Protein AF-A0A2W4TD42-F1 (afdb_monomer)

Foldseek 3Di:
DDDAKAKFWWKKKFQKWWFWPPPDTDG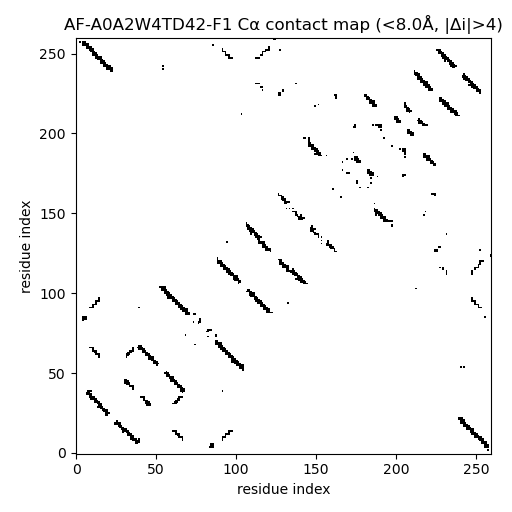RDGQAMFIAGRQWAKTKGKDAWDDPPPFKIWHIKMKMKGKDWPDPVQVVCVVVVNHGNLVTKMKIKIWMKTAWIAGRNNQWTWGIFIWIKMWMDDNAPAAIFMAIDPPGDTHQTDGNRWTKDWAFQRVVRHGGDAPVRCLVVCPPALAWDDDPFKIKGFRTRDIDTPDDDDPAWDDRRQWIQHPQFGIKGAWIWIDGRHKIWTFGMWTQGDPPTRITMTGTIIMGGMAMPPHD

Radius of gyration: 19.92 Å; Cα contacts (8 Å, |Δi|>4): 715; chains: 1; bounding box: 47×37×60 Å

pLDDT: mean 93.8, std 6.81, range [50.91, 98.81]

Sequence (260 aa):
MKSERRFLFHGHACAYSGRLYRPEDLIIASPASAALSVAGGLSEARARRQRFTPYLSVGPARASAQGRFDDRRKAVAMTHGKLAEDDLTSTTACEVEIEDIALDDKRFRVESLRGGLTARSPLKGNEPPIHLVRGTAISGVSIDGHTLVVKIDTKRFSKPASFAALARDLRKSAVFEAHDTILYTSIVSSLEWSGKPHPTAKITGHELYVPEFGRVYFGELFIERSAWRLTLMRAHLGSPIGLRVGFGDVGTNGAWYPPT

Mean predicted aligned error: 4.11 Å

Structure (mmCIF, N/CA/C/O backbone):
data_AF-A0A2W4TD42-F1
#
_entry.id   AF-A0A2W4TD42-F1
#
loop_
_atom_site.group_PDB
_atom_site.id
_atom_site.type_symbol
_atom_site.label_atom_id
_atom_site.label_alt_id
_atom_site.label_comp_id
_atom_site.label_asym_id
_atom_site.label_entity_id
_atom_site.label_seq_id
_atom_site.pdbx_PDB_ins_code
_atom_site.Cartn_x
_atom_site.Cartn_y
_atom_site.Cartn_z
_atom_site.occupancy
_atom_site.B_iso_or_equiv
_atom_site.auth_seq_id
_atom_site.auth_comp_id
_atom_site.auth_asym_id
_atom_site.auth_atom_id
_atom_site.pdbx_PDB_model_num
ATOM 1 N N . MET A 1 1 ? 29.678 -16.898 -23.748 1.00 50.91 1 MET A N 1
ATOM 2 C CA . MET A 1 1 ? 28.724 -16.056 -24.503 1.00 50.91 1 MET A CA 1
ATOM 3 C C . MET A 1 1 ? 28.189 -14.999 -23.546 1.00 50.91 1 MET A C 1
ATOM 5 O O . MET A 1 1 ? 27.736 -15.375 -22.473 1.00 50.91 1 MET A O 1
ATOM 9 N N . LYS A 1 2 ? 28.341 -13.702 -23.843 1.00 65.31 2 LYS A N 1
ATOM 10 C CA . LYS A 1 2 ? 27.852 -12.623 -22.967 1.00 65.31 2 LYS A CA 1
ATOM 11 C C . LYS A 1 2 ? 26.352 -12.456 -23.231 1.00 65.31 2 LYS A C 1
ATOM 13 O O . LYS A 1 2 ? 25.980 -12.312 -24.388 1.00 65.31 2 LYS A O 1
ATOM 18 N N . SER A 1 3 ? 25.511 -12.544 -22.198 1.00 71.50 3 SER A N 1
ATOM 19 C CA . SER A 1 3 ? 24.069 -12.292 -22.344 1.00 71.50 3 SER A CA 1
ATOM 20 C C . SER A 1 3 ? 23.850 -10.862 -22.826 1.00 71.50 3 SER A C 1
ATOM 22 O O . SER A 1 3 ? 24.471 -9.940 -22.289 1.00 71.50 3 SER A O 1
ATOM 24 N N . GLU A 1 4 ? 22.954 -10.678 -23.793 1.00 83.50 4 GLU A N 1
ATOM 25 C CA . GLU A 1 4 ? 22.436 -9.352 -24.126 1.00 83.50 4 GLU A CA 1
ATOM 26 C C . GLU A 1 4 ? 21.709 -8.767 -22.915 1.00 83.50 4 GLU A C 1
ATOM 28 O O . GLU A 1 4 ? 21.137 -9.500 -22.095 1.00 83.50 4 GLU A O 1
ATOM 33 N N . ARG A 1 5 ? 21.811 -7.444 -22.762 1.00 87.19 5 ARG A N 1
ATOM 34 C CA . ARG A 1 5 ? 21.243 -6.746 -21.617 1.00 87.19 5 ARG A CA 1
ATOM 35 C C . ARG A 1 5 ? 19.745 -6.568 -21.822 1.00 87.19 5 ARG A C 1
ATOM 37 O O . ARG A 1 5 ? 19.335 -6.037 -22.844 1.00 87.19 5 ARG A O 1
ATOM 44 N N . ARG A 1 6 ? 18.951 -6.977 -20.835 1.00 89.88 6 ARG A N 1
ATOM 45 C CA . ARG A 1 6 ? 17.482 -6.929 -20.870 1.00 89.88 6 ARG A CA 1
ATOM 46 C C . ARG A 1 6 ? 16.898 -6.363 -19.589 1.00 89.88 6 ARG A C 1
ATOM 48 O O . ARG A 1 6 ? 17.534 -6.428 -18.535 1.00 89.88 6 ARG A O 1
ATOM 55 N N . PHE A 1 7 ? 15.682 -5.849 -19.666 1.00 91.06 7 PHE A N 1
ATOM 56 C CA . PHE A 1 7 ? 14.908 -5.420 -18.520 1.00 91.06 7 PHE A CA 1
ATOM 57 C C . PHE A 1 7 ? 14.073 -6.588 -17.989 1.00 91.06 7 PHE A C 1
ATOM 59 O O . PHE A 1 7 ? 13.425 -7.333 -18.725 1.00 91.06 7 PHE A O 1
ATOM 66 N N . LEU A 1 8 ? 14.103 -6.767 -16.676 1.00 93.00 8 LEU A N 1
ATOM 67 C CA . LEU A 1 8 ? 13.287 -7.729 -15.953 1.00 93.00 8 LEU A CA 1
ATOM 68 C C . LEU A 1 8 ? 12.211 -6.943 -15.218 1.00 93.00 8 LEU A C 1
ATOM 70 O O . LEU A 1 8 ? 12.494 -6.311 -14.201 1.00 93.00 8 LEU A O 1
ATOM 74 N N . PHE A 1 9 ? 10.989 -6.954 -15.746 1.00 95.06 9 PHE A N 1
ATOM 75 C CA . PHE A 1 9 ? 9.860 -6.337 -15.059 1.00 95.06 9 PHE A CA 1
ATOM 76 C C . PHE A 1 9 ? 9.558 -7.087 -13.760 1.00 95.06 9 PHE A C 1
ATOM 78 O O . PHE A 1 9 ? 9.524 -8.318 -13.739 1.00 95.06 9 PHE A O 1
ATOM 85 N N . HIS A 1 10 ? 9.303 -6.342 -12.686 1.00 95.62 10 HIS A N 1
ATOM 86 C CA . HIS A 1 10 ? 8.804 -6.892 -11.436 1.00 95.62 10 HIS A CA 1
ATOM 87 C C . HIS A 1 10 ? 7.817 -5.909 -10.786 1.00 95.62 10 HIS A C 1
ATOM 89 O O . HIS A 1 10 ? 7.965 -4.691 -10.772 1.00 95.62 10 HIS A O 1
ATOM 95 N N . GLY A 1 11 ? 6.704 -6.431 -10.308 1.00 97.19 11 GLY A N 1
ATOM 96 C CA . GLY A 1 11 ? 5.638 -5.592 -9.790 1.00 97.19 11 GLY A CA 1
ATOM 97 C C . GLY A 1 11 ? 4.498 -6.458 -9.321 1.00 97.19 11 GLY A C 1
ATOM 98 O O . GLY A 1 11 ? 4.196 -7.472 -9.954 1.00 97.19 11 GLY A O 1
ATOM 99 N N . HIS A 1 12 ? 3.908 -6.083 -8.197 1.00 98.19 12 HIS A N 1
ATOM 100 C CA . HIS A 1 12 ? 2.775 -6.783 -7.627 1.00 98.19 12 HIS A CA 1
ATOM 101 C C . HIS A 1 12 ? 1.847 -5.821 -6.895 1.00 98.19 12 HIS A C 1
ATOM 103 O O . HIS A 1 12 ? 2.256 -4.778 -6.385 1.00 98.19 12 HIS A O 1
ATOM 109 N N . ALA A 1 13 ? 0.587 -6.220 -6.831 1.00 98.44 13 ALA A N 1
ATOM 110 C CA . ALA A 1 13 ? -0.462 -5.556 -6.087 1.00 98.44 13 ALA A CA 1
ATOM 111 C C . ALA A 1 13 ? -1.351 -6.630 -5.454 1.00 98.44 13 ALA A C 1
ATOM 113 O O . ALA A 1 13 ? -1.836 -7.517 -6.152 1.00 98.44 13 ALA A O 1
ATOM 114 N N . CYS A 1 14 ? -1.563 -6.555 -4.147 1.00 98.38 14 CYS A N 1
ATOM 115 C CA . CYS A 1 14 ? -2.424 -7.434 -3.369 1.00 98.38 14 CYS A CA 1
ATOM 116 C C . CYS A 1 14 ? -3.412 -6.561 -2.597 1.00 98.38 14 CYS A C 1
ATOM 118 O O . CYS A 1 14 ? -3.030 -5.763 -1.743 1.00 98.38 14 CYS A O 1
ATOM 120 N N . ALA A 1 15 ? -4.700 -6.700 -2.908 1.00 98.19 15 ALA A N 1
ATOM 121 C CA . ALA A 1 15 ? -5.738 -5.930 -2.241 1.00 98.19 15 ALA A CA 1
ATOM 122 C C . ALA A 1 15 ? -5.804 -6.268 -0.749 1.00 98.19 15 ALA A C 1
ATOM 124 O O . ALA A 1 15 ? -5.812 -5.376 0.083 1.00 98.19 15 ALA A O 1
ATOM 125 N N . TYR A 1 16 ? -5.834 -7.546 -0.389 1.00 98.44 16 TYR A N 1
ATOM 126 C CA . TYR A 1 16 ? -5.726 -7.967 1.003 1.00 98.44 16 TYR A CA 1
ATOM 127 C C . TYR A 1 16 ? -5.323 -9.431 1.092 1.00 98.44 16 TYR A C 1
ATOM 129 O O . TYR A 1 16 ? -5.537 -10.208 0.158 1.00 98.44 16 TYR A O 1
ATOM 137 N N . SER A 1 17 ? -4.742 -9.795 2.226 1.00 97.81 17 SER A N 1
ATOM 138 C CA . SER A 1 17 ? -4.535 -11.176 2.657 1.00 97.81 17 SER A CA 1
ATOM 139 C C . SER A 1 17 ? -4.202 -11.193 4.146 1.00 97.81 17 SER A C 1
ATOM 141 O O . SER A 1 17 ? -3.856 -10.162 4.732 1.00 97.81 17 SER A O 1
ATOM 143 N N . GLY A 1 18 ? -4.323 -12.350 4.786 1.00 97.06 18 GLY A N 1
ATOM 144 C CA . GLY A 1 18 ? -4.060 -12.434 6.215 1.00 97.06 18 GLY A CA 1
ATOM 145 C C . GLY A 1 18 ? -4.319 -13.802 6.813 1.00 97.06 18 GLY A C 1
ATOM 146 O O . GLY A 1 18 ? -4.519 -14.794 6.111 1.00 97.06 18 GLY A O 1
ATOM 147 N N . ARG A 1 19 ? -4.327 -13.840 8.140 1.00 97.06 19 ARG A N 1
ATOM 148 C CA . ARG A 1 19 ? -4.670 -15.022 8.917 1.00 97.06 19 ARG A CA 1
ATOM 149 C C . ARG A 1 19 ? -5.381 -14.620 10.196 1.00 97.06 19 ARG A C 1
ATOM 151 O O . ARG A 1 19 ? -4.935 -13.721 10.911 1.00 97.06 19 ARG A O 1
ATOM 158 N N . LEU A 1 20 ? -6.483 -15.295 10.462 1.00 96.31 20 LEU A N 1
ATOM 159 C CA . LEU A 1 20 ? -7.127 -15.324 11.760 1.00 96.31 20 LEU A CA 1
ATOM 160 C C . LEU A 1 20 ? -6.531 -16.495 12.536 1.00 96.31 20 LEU A C 1
ATOM 162 O O . LEU A 1 20 ? -6.482 -17.598 12.001 1.00 96.31 20 LEU A O 1
ATOM 166 N N . TYR A 1 21 ? -6.049 -16.251 13.751 1.00 94.69 21 TYR A N 1
ATOM 167 C CA . TYR A 1 21 ? -5.476 -17.309 14.585 1.00 94.69 21 TYR A CA 1
ATOM 168 C C . TYR A 1 21 ? -6.447 -17.808 15.661 1.00 94.69 21 TYR A C 1
ATOM 170 O O . TYR A 1 21 ? -6.239 -18.899 16.192 1.00 94.69 21 TYR A O 1
ATOM 178 N N . ARG A 1 22 ? -7.444 -16.996 16.048 1.00 93.50 22 ARG A N 1
ATOM 179 C CA . ARG A 1 22 ? -8.434 -17.309 17.088 1.00 93.50 22 ARG A CA 1
ATOM 180 C C . ARG A 1 22 ? -9.789 -16.633 16.796 1.00 93.50 22 ARG A C 1
ATOM 182 O O . ARG A 1 22 ? -9.860 -15.687 16.028 1.00 93.50 22 ARG A O 1
ATOM 189 N N . PRO A 1 23 ? -10.900 -17.105 17.378 1.00 90.12 23 PRO A N 1
ATOM 190 C CA . PRO A 1 23 ? -11.058 -18.446 17.936 1.00 90.12 23 PRO A CA 1
ATOM 191 C C . PRO A 1 23 ? -10.925 -19.547 16.865 1.00 90.12 23 PRO A C 1
ATOM 193 O O . PRO A 1 23 ? -10.788 -20.712 17.215 1.00 90.12 23 PRO A O 1
ATOM 196 N N . GLU A 1 24 ? -10.910 -19.179 15.583 1.00 89.50 24 GLU A N 1
ATOM 197 C CA . GLU A 1 24 ? -10.719 -20.076 14.442 1.00 89.50 24 GLU A CA 1
ATOM 198 C C . GLU A 1 24 ? -9.344 -19.856 13.794 1.00 89.50 24 GLU A C 1
ATOM 200 O O . GLU A 1 24 ? -8.816 -18.743 13.809 1.00 89.50 24 GLU A O 1
ATOM 205 N N . ASP A 1 25 ? -8.783 -20.903 13.184 1.00 94.56 25 ASP A N 1
ATOM 206 C CA . ASP A 1 25 ? -7.576 -20.802 12.357 1.00 94.56 25 ASP A CA 1
ATOM 207 C C . ASP A 1 25 ? -7.973 -20.713 10.879 1.00 94.56 25 ASP A C 1
ATOM 209 O O . ASP A 1 25 ? -8.255 -21.725 10.234 1.00 94.56 25 ASP A O 1
ATOM 213 N N . LEU A 1 26 ? -8.037 -19.489 10.349 1.00 95.25 26 LEU A N 1
ATOM 214 C CA . LEU A 1 26 ? -8.466 -19.225 8.975 1.00 95.25 26 LEU A CA 1
ATOM 215 C C . LEU A 1 26 ? -7.385 -18.488 8.196 1.00 95.25 26 LEU A C 1
ATOM 217 O O . LEU A 1 26 ? -6.956 -17.393 8.565 1.00 95.25 26 LEU A O 1
ATOM 221 N N . ILE A 1 27 ? -7.012 -19.046 7.047 1.00 96.81 27 ILE A N 1
ATOM 222 C CA . ILE A 1 27 ? -6.188 -18.355 6.057 1.00 96.81 27 ILE A CA 1
ATOM 223 C C . ILE A 1 27 ? -7.103 -17.484 5.194 1.00 96.81 27 ILE A C 1
ATOM 225 O O . ILE A 1 27 ? -7.995 -17.982 4.508 1.00 96.81 27 ILE A O 1
ATOM 229 N N . ILE A 1 28 ? -6.850 -16.178 5.192 1.00 96.69 28 ILE A N 1
ATOM 230 C CA . ILE A 1 28 ? -7.532 -15.231 4.314 1.00 96.69 28 ILE A CA 1
ATOM 231 C C . ILE A 1 28 ? -6.735 -15.175 3.014 1.00 96.69 28 ILE A C 1
ATOM 233 O O . ILE A 1 28 ? -5.688 -14.525 2.931 1.00 96.69 28 ILE A O 1
ATOM 237 N N . ALA A 1 29 ? -7.231 -15.891 2.005 1.00 95.12 29 ALA A N 1
ATOM 238 C CA . ALA A 1 29 ? -6.673 -15.866 0.658 1.00 95.12 29 ALA A CA 1
ATOM 239 C C . ALA A 1 29 ? -6.703 -14.446 0.065 1.00 95.12 29 ALA A C 1
ATOM 241 O O . ALA A 1 29 ? -7.462 -13.589 0.518 1.00 95.12 29 ALA A O 1
ATOM 242 N N . SER A 1 30 ? -5.904 -14.213 -0.981 1.00 93.62 30 SER A N 1
ATOM 243 C CA . SER A 1 30 ? -5.886 -12.942 -1.709 1.00 93.62 30 SER A CA 1
ATOM 244 C C . SER A 1 30 ? -6.670 -13.029 -3.024 1.00 93.62 30 SER A C 1
ATOM 246 O O . SER A 1 30 ? -6.094 -13.358 -4.062 1.00 93.62 30 SER A O 1
ATOM 248 N N . PRO A 1 31 ? -7.988 -12.755 -3.030 1.00 92.19 31 PRO A N 1
ATOM 249 C CA . PRO A 1 31 ? -8.809 -12.917 -4.231 1.00 92.19 31 PRO A CA 1
ATOM 250 C C . PRO A 1 31 ? -8.603 -11.807 -5.273 1.00 92.19 31 PRO A C 1
ATOM 252 O O . PRO A 1 31 ? -9.037 -11.950 -6.412 1.00 92.19 31 PRO A O 1
ATOM 255 N N . ALA A 1 32 ? -7.956 -10.698 -4.905 1.00 97.06 32 ALA A N 1
ATOM 256 C CA . ALA A 1 32 ? -7.565 -9.630 -5.819 1.00 97.06 32 ALA A CA 1
ATOM 257 C C . ALA A 1 32 ? -6.057 -9.383 -5.691 1.00 97.06 32 ALA A C 1
ATOM 259 O O . ALA A 1 32 ? -5.615 -8.488 -4.972 1.00 97.06 32 ALA A O 1
ATOM 260 N N . SER A 1 33 ? -5.287 -10.215 -6.392 1.00 97.94 33 SER A N 1
ATOM 261 C CA . SER A 1 33 ? -3.834 -10.121 -6.510 1.00 97.94 33 SER A CA 1
ATOM 262 C C . SER A 1 33 ? -3.410 -10.090 -7.975 1.00 97.94 33 SER A C 1
ATOM 264 O O . SER A 1 33 ? -3.932 -10.842 -8.795 1.00 97.94 33 SER A O 1
ATOM 266 N N . ALA A 1 34 ? -2.452 -9.231 -8.301 1.00 98.19 34 ALA A N 1
ATOM 267 C CA . ALA A 1 34 ? -1.874 -9.083 -9.627 1.00 98.19 34 ALA A CA 1
ATOM 268 C C . ALA A 1 34 ? -0.348 -9.053 -9.531 1.00 98.19 34 ALA A C 1
ATOM 270 O O . ALA A 1 34 ? 0.203 -8.454 -8.608 1.00 98.19 34 ALA A O 1
ATOM 271 N N . ALA A 1 35 ? 0.334 -9.671 -10.493 1.00 97.81 35 ALA A N 1
ATOM 272 C CA . ALA A 1 35 ? 1.790 -9.683 -10.554 1.00 97.81 35 ALA A CA 1
ATOM 273 C C . ALA A 1 35 ? 2.283 -9.708 -12.001 1.00 97.81 35 ALA A C 1
ATOM 275 O O . ALA A 1 35 ? 1.628 -10.255 -12.888 1.00 97.81 35 ALA A O 1
ATOM 276 N N . LEU A 1 36 ? 3.445 -9.109 -12.243 1.00 97.88 36 LEU A N 1
ATOM 277 C CA . LEU A 1 36 ? 4.049 -9.077 -13.569 1.00 97.88 36 LEU A CA 1
ATOM 278 C C . LEU A 1 36 ? 4.870 -10.324 -13.868 1.00 97.88 36 LEU A C 1
ATOM 280 O O . LEU A 1 36 ? 5.598 -10.841 -13.022 1.00 97.88 36 LEU A O 1
ATOM 284 N N . SER A 1 37 ? 4.809 -10.741 -15.131 1.00 96.38 37 SER A N 1
ATOM 285 C CA . SER A 1 37 ? 5.838 -11.593 -15.715 1.00 96.38 37 SER A CA 1
ATOM 286 C C . SER A 1 37 ? 7.124 -10.790 -15.942 1.00 96.38 37 SER A C 1
ATOM 288 O O . SER A 1 37 ? 7.094 -9.561 -16.033 1.00 96.38 37 SER A O 1
ATOM 290 N N . VAL A 1 38 ? 8.248 -11.480 -16.151 1.00 94.19 38 VAL A N 1
ATOM 291 C CA . VAL A 1 38 ? 9.533 -10.830 -16.476 1.00 94.19 38 VAL A CA 1
ATOM 292 C C . VAL A 1 38 ? 9.502 -10.001 -17.766 1.00 94.19 38 VAL A C 1
ATOM 294 O O . VAL A 1 38 ? 10.367 -9.149 -17.946 1.00 94.19 38 VAL A O 1
ATOM 297 N N . ALA A 1 39 ? 8.535 -10.243 -18.658 1.00 94.06 39 ALA A N 1
ATOM 298 C CA . ALA A 1 39 ? 8.341 -9.501 -19.906 1.00 94.06 39 ALA A CA 1
ATOM 299 C C . ALA A 1 39 ? 7.415 -8.278 -19.741 1.00 94.06 39 ALA A C 1
ATOM 301 O O . ALA A 1 39 ? 7.138 -7.574 -20.710 1.00 94.06 39 ALA A O 1
ATOM 302 N N . GLY A 1 40 ? 6.915 -8.029 -18.527 1.00 95.62 40 GLY A N 1
ATOM 303 C CA . GLY A 1 40 ? 5.906 -7.012 -18.262 1.00 95.62 40 GLY A CA 1
ATOM 304 C C . GLY A 1 40 ? 4.510 -7.516 -18.624 1.00 95.62 40 GLY A C 1
ATOM 305 O O . GLY A 1 40 ? 4.142 -8.643 -18.275 1.00 95.62 40 GLY A O 1
ATOM 306 N N . GLY A 1 41 ? 3.730 -6.669 -19.297 1.00 97.19 41 GLY A N 1
ATOM 307 C CA . GLY A 1 41 ? 2.332 -6.913 -19.650 1.00 97.19 41 GLY A CA 1
ATOM 308 C C . GLY A 1 41 ? 1.354 -6.242 -18.686 1.00 97.19 41 GLY A C 1
ATOM 309 O O . GLY A 1 41 ? 1.686 -5.248 -18.041 1.00 97.19 41 GLY A O 1
ATOM 310 N N . LEU A 1 42 ? 0.135 -6.774 -18.610 1.00 98.12 42 LEU A N 1
ATOM 311 C CA . LEU A 1 42 ? -0.914 -6.334 -17.692 1.00 98.12 42 LEU A CA 1
ATOM 312 C C . LEU A 1 42 ? -1.464 -7.554 -16.948 1.00 98.12 42 LEU A C 1
ATOM 314 O O . LEU A 1 42 ? -1.954 -8.488 -17.577 1.00 98.12 42 LEU A O 1
ATOM 318 N N . SER A 1 43 ? -1.406 -7.516 -15.621 1.00 98.56 43 SER A N 1
ATOM 319 C CA . SER A 1 43 ? -2.113 -8.436 -14.735 1.00 98.56 43 SER A CA 1
ATOM 320 C C . SER A 1 43 ? -3.155 -7.641 -13.965 1.00 98.56 43 SER A C 1
ATOM 322 O O . SER A 1 43 ? -2.827 -6.629 -13.350 1.00 98.56 43 SER A O 1
ATOM 324 N N . GLU A 1 44 ? -4.398 -8.111 -13.953 1.00 98.50 44 GLU A N 1
ATOM 325 C CA . GLU A 1 44 ? -5.477 -7.518 -13.164 1.00 98.50 44 GLU A CA 1
ATOM 326 C C . GLU A 1 44 ? -6.269 -8.605 -12.454 1.00 98.50 44 GLU A C 1
ATOM 328 O O . GLU A 1 44 ? -6.486 -9.686 -12.997 1.00 98.50 44 GLU A O 1
ATOM 333 N N . ALA A 1 45 ? -6.747 -8.289 -11.257 1.00 98.56 45 ALA A N 1
ATOM 334 C CA . ALA A 1 45 ? -7.670 -9.137 -10.526 1.00 98.56 45 ALA A CA 1
ATOM 335 C C . ALA A 1 45 ? -8.721 -8.284 -9.821 1.00 98.56 45 ALA A C 1
ATOM 337 O O . ALA A 1 45 ? -8.471 -7.143 -9.421 1.00 98.56 45 ALA A O 1
ATOM 338 N N . ARG A 1 46 ? -9.918 -8.850 -9.675 1.00 98.31 46 ARG A N 1
ATOM 339 C CA . ARG A 1 46 ? -11.043 -8.228 -8.980 1.00 98.31 46 ARG A CA 1
ATOM 340 C C . ARG A 1 46 ? -11.687 -9.250 -8.065 1.00 98.31 46 ARG A C 1
ATOM 342 O O . ARG A 1 46 ? -11.888 -10.394 -8.459 1.00 98.31 46 ARG A O 1
ATOM 349 N N . ALA A 1 47 ? -12.081 -8.800 -6.887 1.00 97.94 47 ALA A N 1
ATOM 350 C CA . ALA A 1 47 ? -12.850 -9.583 -5.944 1.00 97.94 47 ALA A CA 1
ATOM 351 C C . ALA A 1 47 ? -14.188 -8.895 -5.687 1.00 97.94 47 ALA A C 1
ATOM 353 O O . ALA A 1 47 ? -14.271 -7.673 -5.547 1.00 97.94 47 ALA A O 1
ATOM 354 N N . ARG A 1 48 ? -15.247 -9.701 -5.604 1.00 98.06 48 ARG A N 1
ATOM 355 C CA . ARG A 1 48 ? -16.493 -9.276 -4.962 1.00 98.06 48 ARG A CA 1
ATOM 356 C C . ARG A 1 48 ? -16.298 -9.293 -3.448 1.00 98.06 48 ARG A C 1
ATOM 358 O O . ARG A 1 48 ? -15.318 -9.847 -2.951 1.00 98.06 48 ARG A O 1
ATOM 365 N N . ARG A 1 49 ? -17.276 -8.743 -2.732 1.00 97.81 49 ARG A N 1
ATOM 366 C CA . ARG A 1 49 ? -17.300 -8.750 -1.272 1.00 97.81 49 ARG A CA 1
ATOM 367 C C . ARG A 1 49 ? -17.021 -10.142 -0.697 1.00 97.81 49 ARG A C 1
ATOM 369 O O . ARG A 1 49 ? -17.676 -11.104 -1.091 1.00 97.81 49 ARG A O 1
ATOM 376 N N . GLN A 1 50 ? -16.113 -10.208 0.270 1.00 97.56 50 GLN A N 1
ATOM 377 C CA . GLN A 1 50 ? -15.831 -11.389 1.083 1.00 97.56 50 GLN A CA 1
ATOM 378 C C . GLN A 1 50 ? -16.175 -11.103 2.544 1.00 97.56 50 GLN A C 1
ATOM 380 O O . GLN A 1 50 ? -16.033 -9.974 3.024 1.00 97.56 50 GLN A O 1
ATOM 385 N N . ARG A 1 51 ? -16.647 -12.127 3.254 1.00 96.62 51 ARG A N 1
ATOM 386 C CA . ARG A 1 51 ? -17.009 -12.035 4.668 1.00 96.62 51 ARG A CA 1
ATOM 387 C C . ARG A 1 51 ? -16.403 -13.209 5.424 1.00 96.62 51 ARG A C 1
ATOM 389 O O . ARG A 1 51 ? -16.656 -14.356 5.084 1.00 96.62 51 ARG A O 1
ATOM 396 N N . PHE A 1 52 ? -15.663 -12.880 6.468 1.00 94.19 52 PHE A N 1
ATOM 397 C CA . PHE A 1 52 ? -15.122 -13.773 7.485 1.00 94.19 52 PHE A CA 1
ATOM 398 C C . PHE A 1 52 ? -15.710 -13.308 8.821 1.00 94.19 52 PHE A C 1
ATOM 400 O O . PHE A 1 52 ? -15.018 -12.775 9.687 1.00 94.19 52 PHE A O 1
ATOM 407 N N . THR A 1 53 ? -17.039 -13.338 8.899 1.00 87.62 53 THR A N 1
ATOM 408 C CA . THR A 1 53 ? -17.815 -12.757 9.999 1.00 87.62 53 THR A CA 1
ATOM 409 C C . THR A 1 53 ? -17.613 -13.565 11.285 1.00 87.62 53 THR A C 1
ATOM 411 O O . THR A 1 53 ? -17.559 -14.788 11.203 1.00 87.62 53 THR A O 1
ATOM 414 N N . PRO A 1 54 ? -17.541 -12.907 12.459 1.00 91.69 54 PRO A N 1
ATOM 415 C CA . PRO A 1 54 ? -17.666 -11.457 12.688 1.00 91.69 54 PRO A CA 1
ATOM 416 C C . PRO A 1 54 ? -16.376 -10.650 12.476 1.00 91.69 54 PRO A C 1
ATOM 418 O O . PRO A 1 54 ? -16.399 -9.427 12.543 1.00 91.69 54 PRO A O 1
ATOM 421 N N . TYR A 1 55 ? -15.255 -11.302 12.188 1.00 95.31 55 TYR A N 1
ATOM 422 C CA . TYR A 1 55 ? -13.922 -10.709 12.321 1.00 95.31 55 TYR A CA 1
ATOM 423 C C . TYR A 1 55 ? -13.553 -9.719 11.214 1.00 95.31 55 TYR A C 1
ATOM 425 O O . TYR A 1 55 ? -12.909 -8.706 11.485 1.00 95.31 55 TYR A O 1
ATOM 433 N N . LEU A 1 56 ? -13.931 -10.016 9.968 1.00 96.88 56 LEU A N 1
ATOM 434 C CA . LEU A 1 56 ? -13.542 -9.242 8.791 1.00 96.88 56 LEU A CA 1
ATOM 435 C C . LEU A 1 56 ? -14.637 -9.266 7.721 1.00 96.88 56 LEU A C 1
ATOM 437 O O . LEU A 1 56 ? -15.182 -10.309 7.369 1.00 96.88 56 LEU A O 1
ATOM 441 N N . SER A 1 57 ? -14.912 -8.115 7.124 1.00 97.94 57 SER A N 1
ATOM 442 C CA . SER A 1 57 ? -15.641 -7.992 5.865 1.00 97.94 57 SER A CA 1
ATOM 443 C C . SER A 1 57 ? -14.878 -7.034 4.968 1.00 97.94 57 SER A C 1
ATOM 445 O O . SER A 1 57 ? -14.519 -5.945 5.400 1.00 97.94 57 SER A O 1
ATOM 447 N N . VAL A 1 58 ? -14.675 -7.421 3.714 1.00 98.44 58 VAL A N 1
ATOM 448 C CA . VAL A 1 58 ? -14.057 -6.570 2.693 1.00 98.44 58 VAL A CA 1
ATOM 449 C C . VAL A 1 58 ? -15.021 -6.485 1.529 1.00 98.44 58 VAL A C 1
ATOM 451 O O . VAL A 1 58 ? -15.485 -7.522 1.054 1.00 98.44 58 VAL A O 1
ATOM 454 N N . GLY A 1 59 ? -15.376 -5.277 1.103 1.00 98.44 59 GLY A N 1
ATOM 455 C CA . GLY A 1 59 ? -16.210 -5.036 -0.067 1.00 98.44 59 GLY A CA 1
ATOM 456 C C . GLY A 1 59 ? -15.502 -5.359 -1.390 1.00 98.44 59 GLY A C 1
ATOM 457 O O . GLY A 1 59 ? -14.580 -6.180 -1.432 1.00 98.44 59 GLY A O 1
ATOM 458 N N . PRO A 1 60 ? -15.975 -4.781 -2.507 1.00 98.56 60 PRO A N 1
ATOM 459 C CA . PRO A 1 60 ? -15.295 -4.887 -3.789 1.00 98.56 60 PRO A CA 1
ATOM 460 C C . PRO A 1 60 ? -13.829 -4.463 -3.688 1.00 98.56 60 PRO A C 1
ATOM 462 O O . PRO A 1 60 ? -13.490 -3.487 -3.019 1.00 98.56 60 PRO A O 1
ATOM 465 N N . ALA A 1 61 ? -12.965 -5.204 -4.372 1.00 98.62 61 ALA A N 1
ATOM 466 C CA . ALA A 1 61 ? -11.548 -4.892 -4.431 1.00 98.62 61 ALA A CA 1
ATOM 467 C C . ALA A 1 61 ? -10.978 -5.146 -5.826 1.00 98.62 61 ALA A C 1
ATOM 469 O O . ALA A 1 61 ? -11.431 -6.043 -6.544 1.00 98.62 61 ALA A O 1
ATOM 470 N N . ARG A 1 62 ? -9.958 -4.377 -6.200 1.00 98.56 62 ARG A N 1
ATOM 471 C CA . ARG A 1 62 ? -9.205 -4.508 -7.448 1.00 98.56 62 ARG A CA 1
ATOM 472 C C . ARG A 1 62 ? -7.716 -4.366 -7.170 1.00 98.56 62 ARG A C 1
ATOM 474 O O . ARG A 1 62 ? -7.308 -3.537 -6.363 1.00 98.56 62 ARG A O 1
ATOM 481 N N . ALA A 1 63 ? -6.925 -5.139 -7.897 1.00 98.62 63 ALA A N 1
ATOM 482 C CA . ALA A 1 63 ? -5.484 -4.979 -7.991 1.00 98.62 63 ALA A CA 1
ATOM 483 C C . ALA A 1 63 ? -5.064 -4.994 -9.465 1.00 98.62 63 ALA A C 1
ATOM 485 O O . ALA A 1 63 ? -5.646 -5.727 -10.272 1.00 98.62 63 ALA A O 1
ATOM 486 N N . SER A 1 64 ? -4.052 -4.207 -9.815 1.00 98.50 64 SER A N 1
ATOM 487 C CA . SER A 1 64 ? -3.438 -4.228 -11.143 1.00 98.50 64 SER A CA 1
ATOM 488 C C . SER A 1 64 ? -1.934 -4.035 -11.061 1.00 98.50 64 SER A C 1
ATOM 490 O O . SER A 1 64 ? -1.454 -3.223 -10.274 1.00 98.50 64 SER A O 1
ATOM 492 N N . ALA A 1 65 ? -1.203 -4.738 -11.918 1.00 98.44 65 ALA A N 1
ATOM 493 C CA . ALA A 1 65 ? 0.216 -4.537 -12.151 1.00 98.44 65 ALA A CA 1
ATOM 494 C C . ALA A 1 65 ? 0.450 -4.454 -13.665 1.00 98.44 65 ALA A C 1
ATOM 496 O O . ALA A 1 65 ? 0.030 -5.340 -14.412 1.00 98.44 65 ALA A O 1
ATOM 497 N N . GLN A 1 66 ? 1.099 -3.386 -14.124 1.00 98.12 66 GLN A N 1
ATOM 498 C CA . GLN A 1 66 ? 1.403 -3.146 -15.530 1.00 98.12 66 GLN A CA 1
ATOM 499 C C . GLN A 1 66 ? 2.887 -2.836 -15.715 1.00 98.12 66 GLN A C 1
ATOM 501 O O . GLN A 1 66 ? 3.427 -1.962 -15.044 1.00 98.12 66 GLN A O 1
ATOM 506 N N . GLY A 1 67 ? 3.526 -3.523 -16.658 1.00 97.31 67 GLY A N 1
ATOM 507 C CA . GLY A 1 67 ? 4.895 -3.274 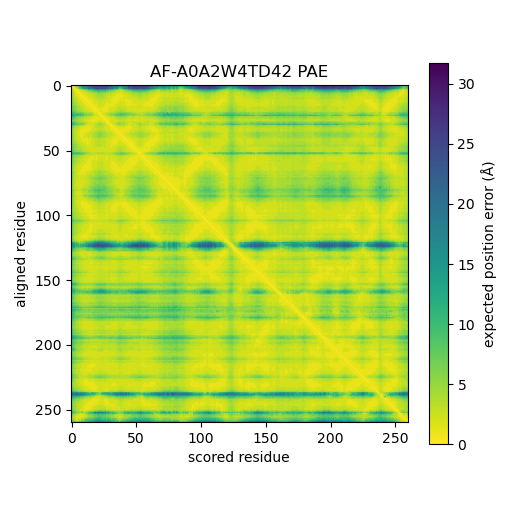-17.094 1.00 97.31 67 GLY A CA 1
ATOM 508 C C . GLY A 1 67 ? 4.931 -3.073 -18.602 1.00 97.31 67 GLY A C 1
ATOM 509 O O . GLY A 1 67 ? 4.382 -3.886 -19.346 1.00 97.31 67 GLY A O 1
ATOM 510 N N . ARG A 1 68 ? 5.550 -1.991 -19.072 1.00 95.94 68 ARG A N 1
ATOM 511 C CA . ARG A 1 68 ? 5.681 -1.708 -20.509 1.00 95.94 68 ARG A CA 1
ATOM 512 C C . ARG A 1 68 ? 6.951 -0.940 -20.828 1.00 95.94 68 ARG A C 1
ATOM 514 O O . ARG A 1 68 ? 7.445 -0.200 -19.984 1.00 95.94 68 ARG A O 1
ATOM 521 N N . PHE A 1 69 ? 7.411 -1.045 -22.070 1.00 95.50 69 PHE A N 1
ATOM 522 C CA . PHE A 1 69 ? 8.309 -0.048 -22.648 1.00 95.50 69 PHE A CA 1
ATOM 523 C C . PHE A 1 69 ? 7.529 1.216 -23.013 1.00 95.50 69 PHE A C 1
ATOM 525 O O . PHE A 1 69 ? 6.391 1.139 -23.480 1.00 95.50 69 PHE A O 1
ATOM 532 N N . ASP A 1 70 ? 8.135 2.376 -22.783 1.00 94.12 70 ASP A N 1
ATOM 533 C CA . ASP A 1 70 ? 7.457 3.669 -22.898 1.00 94.12 70 ASP A CA 1
ATOM 534 C C . ASP A 1 70 ? 7.243 4.091 -24.360 1.00 94.12 70 ASP A C 1
ATOM 536 O O . ASP A 1 70 ? 6.229 4.709 -24.686 1.00 94.12 70 ASP A O 1
ATOM 540 N N . ASP A 1 71 ? 8.174 3.732 -25.251 1.00 95.62 71 ASP A N 1
ATOM 541 C CA . ASP A 1 71 ? 8.110 4.030 -26.684 1.00 95.62 71 ASP A CA 1
ATOM 542 C C . ASP A 1 71 ? 7.770 2.770 -27.487 1.00 95.62 71 ASP A C 1
ATOM 544 O O . ASP A 1 71 ? 8.599 1.881 -27.700 1.00 95.62 71 ASP A O 1
ATOM 548 N N . ARG A 1 72 ? 6.530 2.716 -27.986 1.00 95.38 72 ARG A N 1
ATOM 549 C CA . ARG A 1 72 ? 6.030 1.594 -28.789 1.00 95.38 72 ARG A CA 1
ATOM 550 C C . ARG A 1 72 ? 6.807 1.400 -30.092 1.00 95.38 72 ARG A C 1
ATOM 552 O O . ARG A 1 72 ? 6.993 0.260 -30.505 1.00 95.38 72 ARG A O 1
ATOM 559 N N . ARG A 1 73 ? 7.231 2.473 -30.769 1.00 96.44 73 ARG A N 1
ATOM 560 C CA . ARG A 1 73 ? 7.949 2.357 -32.051 1.00 96.44 73 ARG A CA 1
ATOM 561 C C . ARG A 1 73 ? 9.324 1.743 -31.824 1.00 96.44 73 ARG A C 1
ATOM 563 O O . ARG A 1 73 ? 9.701 0.824 -32.548 1.00 96.44 73 ARG A O 1
ATOM 570 N N . LYS A 1 74 ? 10.028 2.198 -30.785 1.00 95.44 74 LYS A N 1
ATOM 571 C CA . LYS A 1 74 ? 11.296 1.595 -30.356 1.00 95.44 74 LYS A CA 1
ATOM 572 C C . LYS A 1 74 ? 11.118 0.150 -29.903 1.00 95.44 74 LYS A C 1
ATOM 574 O O . LYS A 1 74 ? 11.923 -0.690 -30.283 1.00 95.44 74 LYS A O 1
ATOM 579 N N . ALA A 1 75 ? 10.042 -0.159 -29.177 1.00 94.19 75 ALA A N 1
ATOM 580 C CA . ALA A 1 75 ? 9.742 -1.530 -28.766 1.00 94.19 75 ALA A CA 1
ATOM 581 C C . ALA A 1 75 ? 9.562 -2.461 -29.972 1.00 94.19 75 ALA A C 1
ATOM 583 O O . ALA A 1 75 ? 10.171 -3.522 -30.014 1.00 94.19 75 ALA A O 1
ATOM 584 N N . VAL A 1 76 ? 8.816 -2.034 -30.998 1.00 96.56 76 VAL A N 1
ATOM 585 C CA . VAL A 1 76 ? 8.667 -2.797 -32.251 1.00 96.56 76 VAL A CA 1
ATOM 586 C C . VAL A 1 76 ? 10.010 -2.963 -32.972 1.00 96.56 76 VAL A C 1
ATOM 588 O O . VAL A 1 76 ? 10.326 -4.048 -33.458 1.00 96.56 76 VAL A O 1
ATOM 591 N N . ALA A 1 77 ? 10.833 -1.913 -33.036 1.00 96.19 77 ALA A N 1
ATOM 592 C CA . ALA A 1 77 ? 12.166 -2.004 -33.632 1.00 96.19 77 ALA A CA 1
ATOM 593 C C . ALA A 1 77 ? 13.060 -3.018 -32.893 1.00 96.19 77 ALA A C 1
ATOM 595 O O . ALA A 1 77 ? 13.718 -3.831 -33.542 1.00 96.19 77 ALA A O 1
ATOM 596 N N . MET A 1 78 ? 13.024 -3.020 -31.560 1.00 94.06 78 MET A N 1
ATOM 597 C CA . MET A 1 78 ? 13.748 -3.969 -30.711 1.00 94.06 78 MET A CA 1
ATOM 598 C C . MET A 1 78 ? 13.268 -5.411 -30.919 1.00 94.06 78 MET A C 1
ATOM 600 O O . MET A 1 78 ? 14.097 -6.295 -31.104 1.00 94.06 78 MET A O 1
ATOM 604 N N . THR A 1 79 ? 11.959 -5.656 -31.060 1.00 93.25 79 THR A N 1
ATOM 605 C CA . THR A 1 79 ? 11.451 -7.007 -31.389 1.00 93.25 79 THR A CA 1
ATOM 606 C C . THR A 1 79 ? 11.864 -7.499 -32.780 1.00 93.25 79 THR A C 1
ATOM 608 O O . THR A 1 79 ? 11.816 -8.694 -33.051 1.00 93.25 79 THR A O 1
ATOM 611 N N . HIS A 1 80 ? 12.279 -6.593 -33.668 1.00 95.38 80 HIS A N 1
ATOM 612 C CA . HIS A 1 80 ? 12.875 -6.920 -34.965 1.00 95.38 80 HIS A CA 1
ATOM 613 C C . HIS A 1 80 ? 14.414 -6.978 -34.931 1.00 95.38 80 HIS A C 1
ATOM 615 O O . HIS A 1 80 ? 15.030 -7.071 -35.991 1.00 95.38 80 HIS A O 1
ATOM 621 N N . GLY A 1 81 ? 15.041 -6.864 -33.754 1.00 92.56 81 GLY A N 1
ATOM 622 C CA . GLY A 1 81 ? 16.498 -6.844 -33.592 1.00 92.56 81 GLY A CA 1
ATOM 623 C C . GLY A 1 81 ? 17.177 -5.575 -34.120 1.00 92.56 81 GLY A C 1
ATOM 624 O O . GLY A 1 81 ? 18.383 -5.570 -34.339 1.00 92.56 81 GLY A O 1
ATOM 625 N N . LYS A 1 82 ? 16.420 -4.496 -34.366 1.00 94.50 82 LYS A N 1
ATOM 626 C CA . LYS A 1 82 ? 16.945 -3.229 -34.916 1.00 94.50 82 LYS A CA 1
ATOM 627 C C . LYS A 1 82 ? 17.423 -2.248 -33.845 1.00 94.50 82 LYS A C 1
ATOM 629 O O . LYS A 1 82 ? 17.968 -1.203 -34.187 1.00 94.50 82 LYS A O 1
ATOM 634 N N . LEU A 1 83 ? 17.148 -2.540 -32.578 1.00 92.38 83 LEU A N 1
ATOM 635 C CA . LEU A 1 83 ? 17.466 -1.696 -31.432 1.00 92.38 83 LEU A CA 1
ATOM 636 C C . LEU A 1 83 ? 17.770 -2.596 -30.230 1.00 92.38 83 LEU A C 1
ATOM 638 O O . LEU A 1 83 ? 17.075 -3.600 -30.051 1.00 92.38 83 LEU A O 1
ATOM 642 N N . ALA A 1 84 ? 18.773 -2.248 -29.422 1.00 90.00 84 ALA A N 1
ATOM 643 C CA . ALA A 1 84 ? 19.056 -2.980 -28.192 1.00 90.00 84 ALA A CA 1
ATOM 644 C C . ALA A 1 84 ? 17.980 -2.682 -27.142 1.00 90.00 84 ALA A C 1
ATOM 646 O O . ALA A 1 84 ? 17.400 -1.596 -27.124 1.00 90.00 84 ALA A O 1
ATOM 647 N N . GLU A 1 85 ? 17.695 -3.632 -26.250 1.00 89.50 85 GLU A N 1
ATOM 648 C CA . GLU A 1 85 ? 16.665 -3.429 -25.228 1.00 89.50 85 GLU A CA 1
ATOM 649 C C . GLU A 1 85 ? 17.023 -2.282 -24.270 1.00 89.50 85 GLU A C 1
ATOM 651 O O . GLU A 1 85 ? 16.140 -1.532 -23.862 1.00 89.50 85 GLU A O 1
ATOM 656 N N . ASP A 1 86 ? 18.312 -2.076 -23.979 1.00 87.69 86 ASP A N 1
ATOM 657 C CA . ASP A 1 86 ? 18.793 -1.011 -23.091 1.00 87.69 86 ASP A CA 1
ATOM 658 C C . ASP A 1 86 ? 18.809 0.400 -23.705 1.00 87.69 86 ASP A C 1
ATOM 660 O O . ASP A 1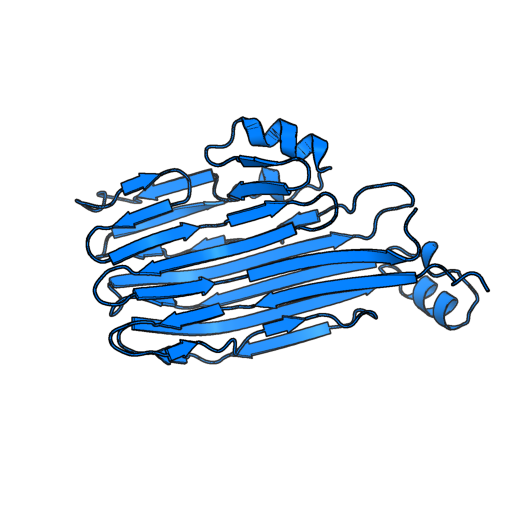 86 ? 19.110 1.365 -22.998 1.00 87.69 86 ASP A O 1
ATOM 664 N N . ASP A 1 87 ? 18.376 0.540 -24.964 1.00 88.62 87 ASP A N 1
ATOM 665 C CA . ASP A 1 87 ? 18.041 1.825 -25.594 1.00 88.62 87 ASP A CA 1
ATOM 666 C C . ASP A 1 87 ? 16.592 2.278 -25.304 1.00 88.62 87 ASP A C 1
ATOM 668 O O . ASP A 1 87 ? 16.161 3.363 -25.732 1.00 88.62 87 ASP A O 1
ATOM 672 N N . LEU A 1 88 ? 15.806 1.445 -24.610 1.00 90.25 88 LEU A N 1
ATOM 673 C CA . LEU A 1 88 ? 14.435 1.744 -24.211 1.00 90.25 88 LEU A CA 1
ATOM 674 C C . LEU A 1 88 ? 14.349 2.172 -22.747 1.00 90.25 88 LEU A C 1
ATOM 676 O O . LEU A 1 88 ? 15.131 1.766 -21.891 1.00 90.25 88 LEU A O 1
ATOM 680 N N . THR A 1 89 ? 13.311 2.950 -22.449 1.00 91.69 89 THR A N 1
ATOM 681 C CA . THR A 1 89 ? 12.832 3.146 -21.081 1.00 91.69 89 THR A CA 1
ATOM 682 C C . THR A 1 89 ? 11.560 2.346 -20.861 1.00 91.69 89 THR A C 1
ATOM 684 O O . THR A 1 89 ? 10.783 2.108 -21.793 1.00 91.69 89 THR A O 1
ATOM 687 N N . SER A 1 90 ? 11.339 1.925 -19.625 1.00 93.44 90 SER A N 1
ATOM 688 C CA . SER A 1 90 ? 10.159 1.183 -19.218 1.00 93.44 90 SER A CA 1
ATOM 689 C C . SER A 1 90 ? 9.491 1.812 -18.003 1.00 93.44 90 SER A C 1
ATOM 691 O O . SER A 1 90 ? 10.129 2.481 -17.191 1.00 93.44 90 SER A O 1
ATOM 693 N N . THR A 1 91 ? 8.193 1.567 -17.869 1.00 95.50 91 THR A N 1
ATOM 694 C CA . THR A 1 91 ? 7.385 1.962 -16.718 1.00 95.50 91 THR A CA 1
ATOM 695 C C . THR A 1 91 ? 6.754 0.720 -16.106 1.00 95.50 91 THR A C 1
ATOM 697 O O . THR A 1 91 ? 6.202 -0.119 -16.822 1.00 95.50 91 THR A O 1
ATOM 700 N N . THR A 1 92 ? 6.807 0.636 -14.777 1.00 97.00 92 THR A N 1
ATOM 701 C CA . THR A 1 92 ? 6.055 -0.330 -13.976 1.00 97.00 92 THR A CA 1
ATOM 702 C C . THR A 1 92 ? 5.104 0.403 -13.038 1.00 97.00 92 THR A C 1
ATOM 704 O O . THR A 1 92 ? 5.552 1.171 -12.188 1.00 97.00 92 THR A O 1
ATOM 707 N N . ALA A 1 93 ? 3.803 0.164 -13.175 1.00 97.12 93 ALA A N 1
ATOM 708 C CA . ALA A 1 93 ? 2.757 0.754 -12.346 1.00 97.12 93 ALA A CA 1
ATOM 709 C C . ALA A 1 93 ? 1.957 -0.350 -11.654 1.00 97.12 93 ALA A C 1
ATOM 711 O O . ALA A 1 93 ? 1.517 -1.299 -12.303 1.00 97.12 93 ALA A O 1
ATOM 712 N N . CYS A 1 94 ? 1.793 -0.243 -10.340 1.00 98.44 94 CYS A N 1
ATOM 713 C CA . CYS A 1 94 ? 1.020 -1.186 -9.540 1.00 98.44 94 CYS A CA 1
ATOM 714 C C . CYS A 1 94 ? 0.028 -0.411 -8.673 1.00 98.44 94 CYS A C 1
ATOM 716 O O . CYS A 1 94 ? 0.404 0.586 -8.060 1.00 98.44 94 CYS A O 1
ATOM 718 N N . GLU A 1 95 ? -1.227 -0.850 -8.637 1.00 98.56 95 GLU A N 1
ATOM 719 C CA . GLU A 1 95 ? -2.340 -0.124 -8.018 1.00 98.56 95 GLU A CA 1
ATOM 720 C C . GLU A 1 95 ? -3.324 -1.077 -7.337 1.00 98.56 95 GLU A C 1
ATOM 722 O O . GLU A 1 95 ? -3.504 -2.223 -7.760 1.00 98.56 95 GLU A O 1
ATOM 727 N N . VAL A 1 96 ? -3.977 -0.573 -6.291 1.00 98.62 96 VAL A N 1
ATOM 728 C CA . VAL A 1 96 ? -5.013 -1.255 -5.514 1.00 98.62 96 VAL A CA 1
ATOM 729 C C . VAL A 1 96 ? -6.158 -0.302 -5.192 1.00 98.62 96 VAL A C 1
ATOM 731 O O . VAL A 1 96 ? -5.955 0.880 -4.903 1.00 98.62 96 VAL A O 1
ATOM 734 N N . GLU A 1 97 ? -7.366 -0.851 -5.203 1.00 98.69 97 GLU A N 1
ATOM 735 C CA . GLU A 1 97 ? -8.597 -0.194 -4.770 1.00 98.69 97 GLU A CA 1
ATOM 736 C C . GLU A 1 97 ? -9.397 -1.181 -3.923 1.00 98.69 97 GLU A C 1
ATOM 738 O O . GLU A 1 97 ? -9.566 -2.338 -4.313 1.00 98.69 97 GLU A O 1
ATOM 743 N N . ILE A 1 98 ? -9.865 -0.751 -2.756 1.00 98.75 98 ILE A N 1
ATOM 744 C CA . ILE A 1 98 ? -10.613 -1.582 -1.811 1.00 98.75 98 ILE A CA 1
ATOM 745 C C . ILE A 1 98 ? -11.708 -0.722 -1.205 1.00 98.75 98 ILE A C 1
ATOM 747 O O . ILE A 1 98 ? -11.432 0.383 -0.742 1.00 98.75 98 ILE A O 1
ATOM 751 N N . GLU A 1 99 ? -12.926 -1.241 -1.170 1.00 98.69 99 GLU A N 1
ATOM 752 C CA . GLU A 1 99 ? -14.082 -0.551 -0.609 1.00 98.69 99 GLU A CA 1
ATOM 753 C C . GLU A 1 99 ? -14.647 -1.304 0.597 1.00 98.69 99 GLU A C 1
ATOM 755 O O . GLU A 1 99 ? -14.577 -2.531 0.674 1.00 98.69 99 GLU A O 1
ATOM 760 N N . ASP A 1 100 ? -15.252 -0.554 1.517 1.00 98.56 100 ASP A N 1
ATOM 761 C CA . ASP A 1 100 ? -16.050 -1.038 2.645 1.00 98.56 100 ASP A CA 1
ATOM 762 C C . ASP A 1 100 ? -15.383 -2.174 3.437 1.00 98.56 100 ASP A C 1
ATOM 764 O O . ASP A 1 100 ? -15.820 -3.335 3.435 1.00 98.56 100 ASP A O 1
ATOM 768 N N . ILE A 1 101 ? -14.293 -1.815 4.113 1.00 98.69 101 ILE A N 1
ATOM 769 C CA . ILE A 1 101 ? -13.592 -2.682 5.054 1.00 98.69 101 ILE A CA 1
ATOM 770 C C . ILE A 1 101 ? -14.246 -2.520 6.421 1.00 98.69 101 ILE A C 1
ATOM 772 O O . ILE A 1 101 ? -14.429 -1.405 6.908 1.00 98.69 101 ILE A O 1
ATOM 776 N N . ALA A 1 102 ? -14.553 -3.640 7.061 1.00 98.38 102 ALA A N 1
ATOM 777 C CA . ALA A 1 102 ? -15.037 -3.691 8.428 1.00 98.38 102 ALA A CA 1
ATOM 778 C C . ALA A 1 102 ? -14.290 -4.775 9.206 1.00 98.38 102 ALA A C 1
ATOM 780 O O . ALA A 1 102 ? -14.106 -5.884 8.702 1.00 98.38 102 ALA A O 1
ATOM 781 N N . LEU A 1 103 ? -13.889 -4.449 10.431 1.00 97.50 103 LEU A N 1
ATOM 782 C CA . LEU A 1 103 ? -13.211 -5.343 11.366 1.00 97.50 103 LEU A CA 1
ATOM 783 C C . LEU A 1 103 ? -13.999 -5.423 12.671 1.00 97.50 103 LEU A C 1
ATOM 785 O O . LEU A 1 103 ? -14.636 -4.435 13.043 1.00 97.50 103 LEU A O 1
ATOM 789 N N . ASP A 1 104 ? -13.895 -6.565 13.354 1.00 95.50 104 ASP A N 1
ATOM 790 C CA . ASP A 1 104 ? -14.433 -6.785 14.706 1.00 95.50 104 ASP A CA 1
ATOM 791 C C . ASP A 1 104 ? -15.911 -6.371 14.817 1.00 95.50 104 ASP A C 1
ATOM 793 O O . ASP A 1 104 ? -16.249 -5.356 15.411 1.00 95.50 104 ASP A O 1
ATOM 797 N N . ASP A 1 105 ? -16.790 -7.078 14.106 1.00 94.00 105 ASP A N 1
ATOM 798 C CA . ASP A 1 105 ? -18.228 -6.781 14.021 1.00 94.00 105 ASP A CA 1
ATOM 799 C C . ASP A 1 105 ? -18.550 -5.313 13.669 1.00 94.00 105 ASP A C 1
ATOM 801 O O . ASP A 1 105 ? -19.451 -4.673 14.207 1.00 94.00 105 ASP A O 1
ATOM 805 N N . LYS A 1 106 ? -17.787 -4.762 12.714 1.00 96.06 106 LYS A N 1
ATOM 806 C CA . LYS A 1 106 ? -17.901 -3.374 12.224 1.00 96.06 106 LYS A CA 1
ATOM 807 C C . LYS A 1 106 ? -17.555 -2.311 13.262 1.00 96.06 106 LYS A C 1
ATOM 809 O O . LYS A 1 106 ? -17.813 -1.131 13.009 1.00 96.06 106 LYS A O 1
ATOM 814 N N . ARG A 1 107 ? -16.930 -2.696 14.371 1.00 96.25 107 ARG A N 1
ATOM 815 C CA . ARG A 1 107 ? -16.390 -1.766 15.354 1.00 96.25 107 ARG A CA 1
ATOM 816 C C . ARG A 1 107 ? -15.398 -0.803 14.717 1.00 96.25 107 ARG A C 1
ATOM 818 O O . ARG A 1 107 ? -15.463 0.391 14.989 1.00 96.25 107 ARG A O 1
ATOM 825 N N . PHE A 1 108 ? -14.542 -1.303 13.824 1.00 98.19 108 PHE A N 1
ATOM 826 C CA . PHE A 1 108 ? -13.658 -0.498 12.980 1.00 98.19 108 PHE A CA 1
ATOM 827 C C . PHE A 1 108 ? -14.085 -0.585 11.516 1.00 98.19 108 PHE A C 1
ATOM 829 O O . PHE A 1 108 ? -14.391 -1.668 11.009 1.00 98.19 108 PHE A O 1
ATOM 836 N N . ARG A 1 109 ? -14.080 0.554 10.823 1.00 98.69 109 ARG A N 1
ATOM 837 C CA . ARG A 1 109 ? -14.474 0.667 9.419 1.00 98.69 109 ARG A CA 1
ATOM 838 C C . ARG A 1 109 ? -13.541 1.568 8.629 1.00 98.69 109 ARG A C 1
ATOM 840 O O . ARG A 1 109 ? -13.021 2.543 9.164 1.00 98.69 109 ARG A O 1
ATOM 847 N N . VAL A 1 110 ? -13.409 1.257 7.344 1.00 98.81 110 VAL A N 1
ATOM 848 C CA . VAL A 1 110 ? -12.804 2.114 6.320 1.00 98.81 110 VAL A CA 1
ATOM 849 C C . VAL A 1 110 ? -13.698 2.087 5.091 1.00 98.81 110 VAL A C 1
ATOM 851 O O . VAL A 1 110 ? -14.052 1.015 4.603 1.00 98.81 110 VAL A O 1
ATOM 854 N N . GLU A 1 111 ? -14.066 3.258 4.585 1.00 98.81 111 GLU A N 1
ATOM 855 C CA . GLU A 1 111 ? -14.906 3.376 3.393 1.00 98.81 111 GLU A CA 1
ATOM 856 C C . GLU A 1 111 ? -14.140 2.997 2.127 1.00 98.81 111 GLU A C 1
ATOM 858 O O . GLU A 1 111 ? -14.633 2.200 1.331 1.00 98.81 111 GLU A O 1
ATOM 863 N N . SER A 1 112 ? -12.924 3.524 1.956 1.00 98.69 112 SER A N 1
ATOM 864 C CA . SER A 1 112 ? -12.100 3.204 0.792 1.00 98.69 112 SER A CA 1
ATOM 865 C C . SER A 1 112 ? -10.603 3.310 1.061 1.00 98.69 112 SER A C 1
ATOM 867 O O . SER A 1 112 ? -10.141 4.259 1.703 1.00 98.69 112 SER A O 1
ATOM 869 N N . LEU A 1 113 ? -9.846 2.389 0.473 1.00 98.56 113 LEU A N 1
ATOM 870 C CA . LEU A 1 113 ? -8.400 2.465 0.296 1.00 98.56 113 LEU A CA 1
ATOM 871 C C . LEU A 1 113 ? -8.098 2.510 -1.203 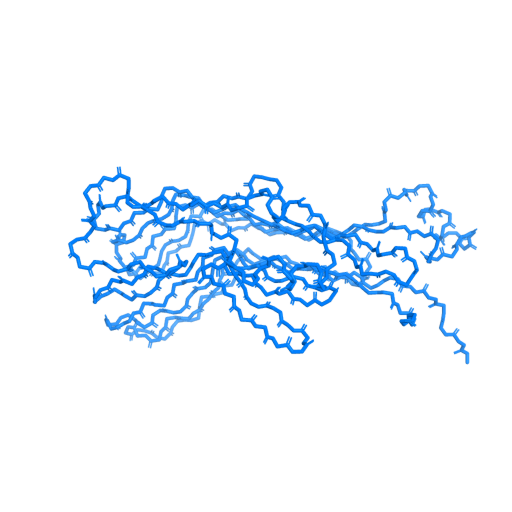1.00 98.56 113 LEU A C 1
ATOM 873 O O . LEU A 1 113 ? -8.535 1.639 -1.952 1.00 98.56 113 LEU A O 1
ATOM 877 N N . ARG A 1 114 ? -7.325 3.502 -1.639 1.00 98.38 114 ARG A N 1
ATOM 878 C CA . ARG A 1 114 ? -6.799 3.598 -3.005 1.00 98.38 114 ARG A CA 1
ATOM 879 C C . ARG A 1 114 ? -5.325 3.940 -2.924 1.00 98.38 114 ARG A C 1
ATOM 881 O O . ARG A 1 114 ? -4.941 4.832 -2.174 1.00 98.38 114 ARG A O 1
ATOM 888 N N . GLY A 1 115 ? -4.493 3.285 -3.715 1.00 97.56 115 GLY A N 1
ATOM 889 C CA . GLY A 1 115 ? -3.082 3.635 -3.760 1.00 97.56 115 GLY A CA 1
ATOM 890 C C . GLY A 1 115 ? -2.294 2.794 -4.734 1.00 97.56 115 GLY A C 1
ATOM 891 O O . GLY A 1 115 ? -2.806 1.850 -5.329 1.00 97.56 115 GLY A O 1
ATOM 892 N N . GLY A 1 116 ? -1.034 3.162 -4.907 1.00 97.31 116 GLY A N 1
ATOM 893 C CA . GLY A 1 116 ? -0.163 2.477 -5.839 1.00 97.31 116 GLY A CA 1
ATOM 894 C C . GLY A 1 116 ? 1.208 3.112 -5.931 1.00 97.31 116 GLY A C 1
ATOM 895 O O . GLY A 1 116 ? 1.458 4.182 -5.372 1.00 97.31 116 GLY A O 1
ATOM 896 N N . LEU A 1 117 ? 2.084 2.455 -6.679 1.00 97.75 117 LEU A N 1
ATOM 897 C CA . LEU A 1 117 ? 3.438 2.907 -6.953 1.00 97.75 117 LEU A CA 1
ATOM 898 C C . LEU A 1 117 ? 3.705 2.874 -8.454 1.00 97.75 117 LEU A C 1
ATOM 900 O O . LEU A 1 117 ? 3.309 1.939 -9.149 1.00 97.75 117 LEU A O 1
ATOM 904 N N . THR A 1 118 ? 4.427 3.877 -8.944 1.00 96.19 118 THR A N 1
ATOM 905 C CA . THR A 1 118 ? 4.944 3.912 -10.314 1.00 96.19 118 THR A CA 1
ATOM 906 C C . THR A 1 118 ? 6.459 4.054 -10.287 1.00 96.19 118 THR A C 1
ATOM 908 O O . THR A 1 118 ? 6.991 4.985 -9.683 1.00 96.19 1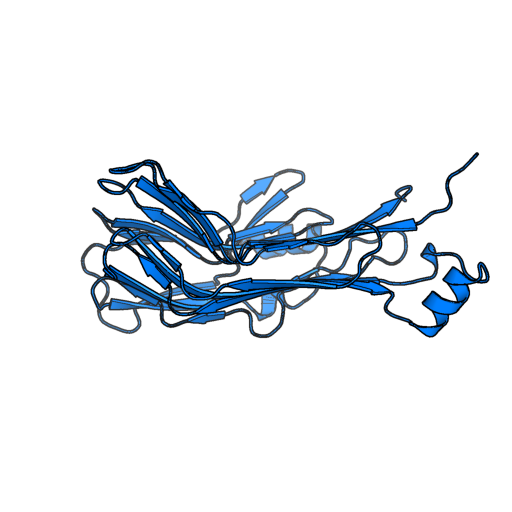18 THR A O 1
ATOM 911 N N . ALA A 1 119 ? 7.143 3.144 -10.974 1.00 94.69 119 ALA A N 1
ATOM 912 C CA . ALA A 1 119 ? 8.580 3.153 -11.208 1.00 94.69 119 ALA A CA 1
ATOM 913 C C . ALA A 1 119 ? 8.868 3.328 -12.700 1.00 94.69 119 ALA A C 1
ATOM 915 O O . ALA A 1 119 ? 8.122 2.811 -13.534 1.00 94.69 119 ALA A O 1
ATOM 916 N N . ARG A 1 120 ? 9.975 3.987 -13.047 1.00 92.19 120 ARG A N 1
ATOM 917 C CA . ARG A 1 120 ? 10.550 3.890 -14.398 1.00 92.19 120 ARG A CA 1
ATOM 918 C C . ARG A 1 120 ? 11.936 3.272 -14.361 1.00 92.19 120 ARG A C 1
ATOM 920 O O . ARG A 1 120 ? 12.662 3.467 -13.389 1.00 92.19 120 ARG A O 1
ATOM 927 N N . SER A 1 121 ? 12.318 2.555 -15.416 1.00 87.94 121 SER A N 1
ATOM 928 C CA . SER A 1 121 ? 13.697 2.092 -15.563 1.00 87.94 121 SER A CA 1
ATOM 929 C C . SER A 1 121 ? 14.644 3.291 -15.554 1.00 87.94 121 SER A C 1
ATOM 931 O O . SER A 1 121 ? 14.364 4.290 -16.229 1.00 87.94 121 SER A O 1
ATOM 933 N N . PRO A 1 122 ? 15.786 3.199 -14.864 1.00 74.69 122 PRO A N 1
ATOM 934 C CA . PRO A 1 122 ? 16.764 4.264 -14.905 1.00 74.69 122 PRO A CA 1
ATOM 935 C C . PRO A 1 122 ? 17.423 4.332 -16.284 1.00 74.69 122 PRO A C 1
ATOM 937 O O . PRO A 1 122 ? 17.661 3.306 -16.928 1.00 74.69 122 PRO A O 1
ATOM 940 N N . LEU A 1 123 ? 17.799 5.544 -16.694 1.00 67.31 123 LEU A N 1
ATOM 941 C CA . LEU A 1 123 ? 18.880 5.712 -17.664 1.00 67.31 123 LEU A CA 1
ATOM 942 C C . LEU A 1 123 ? 20.177 5.196 -17.019 1.00 67.31 123 LEU A C 1
ATOM 944 O O . LEU A 1 123 ? 20.370 5.368 -15.814 1.00 67.31 123 LEU A O 1
ATOM 948 N N . LYS A 1 124 ? 21.041 4.548 -17.809 1.00 66.06 124 LYS A N 1
ATOM 949 C CA . LYS A 1 124 ? 22.258 3.831 -17.374 1.00 66.06 124 LYS A CA 1
ATOM 950 C C . LYS A 1 124 ? 22.966 4.485 -16.166 1.00 66.06 124 LYS A C 1
ATOM 952 O O . LYS A 1 124 ? 23.345 5.648 -16.239 1.00 66.06 124 LYS A O 1
ATOM 957 N N . GLY A 1 125 ? 23.154 3.723 -15.081 1.00 62.94 125 GLY A N 1
ATOM 958 C CA . GLY A 1 125 ? 23.882 4.148 -13.873 1.00 62.94 125 GLY A CA 1
ATOM 959 C C . GLY A 1 125 ? 23.075 4.910 -12.810 1.00 62.94 125 GLY A C 1
ATOM 960 O O . GLY A 1 125 ? 23.640 5.254 -11.775 1.00 62.94 125 GLY A O 1
ATOM 961 N N . ASN A 1 126 ? 21.779 5.163 -13.024 1.00 75.19 126 ASN A N 1
ATOM 962 C CA . ASN A 1 126 ? 20.926 5.862 -12.053 1.00 75.19 126 ASN A CA 1
ATOM 963 C C . ASN A 1 126 ? 20.027 4.911 -11.248 1.00 75.19 126 ASN A C 1
ATOM 965 O O . ASN A 1 126 ? 19.770 3.778 -11.650 1.00 75.19 126 ASN A O 1
ATOM 969 N N . GLU A 1 127 ? 19.509 5.397 -10.120 1.00 82.94 127 GLU A N 1
ATOM 970 C CA . GLU A 1 127 ? 18.418 4.737 -9.395 1.00 82.94 127 GLU A CA 1
ATOM 971 C C . GLU A 1 127 ? 17.085 4.934 -10.145 1.00 82.94 127 GLU A C 1
ATOM 973 O O . GLU A 1 127 ? 16.874 5.994 -10.749 1.00 82.94 127 GLU A O 1
ATOM 978 N N . PRO A 1 128 ? 16.178 3.939 -10.142 1.00 85.94 128 PRO A N 1
ATOM 979 C CA . PRO A 1 128 ? 14.866 4.093 -10.752 1.00 85.94 128 PRO A CA 1
ATOM 980 C C . PRO A 1 128 ? 14.064 5.174 -10.012 1.00 85.94 128 PRO A C 1
ATOM 982 O O . PRO A 1 128 ? 13.931 5.114 -8.788 1.00 85.94 128 PRO A O 1
ATOM 985 N N . PRO A 1 129 ? 13.483 6.157 -10.717 1.00 90.88 129 PRO A N 1
ATOM 986 C CA . PRO A 1 129 ? 12.537 7.075 -10.104 1.00 90.88 129 PRO A CA 1
ATOM 987 C C . PRO A 1 129 ? 11.260 6.323 -9.704 1.00 90.88 129 PRO A C 1
ATOM 989 O O . PRO A 1 129 ? 10.557 5.799 -10.572 1.00 90.88 129 PRO A O 1
ATOM 992 N N . ILE A 1 130 ? 10.938 6.314 -8.406 1.00 94.56 130 ILE A N 1
ATOM 993 C CA . ILE A 1 130 ? 9.722 5.703 -7.846 1.00 94.56 130 ILE A CA 1
ATOM 994 C C . ILE A 1 130 ? 8.909 6.760 -7.094 1.00 94.56 130 ILE A C 1
ATOM 996 O O . ILE A 1 130 ? 9.476 7.648 -6.460 1.00 94.56 130 ILE A O 1
ATOM 1000 N N . HIS A 1 131 ? 7.583 6.697 -7.216 1.00 95.12 131 HIS A N 1
ATOM 1001 C CA . HIS A 1 131 ? 6.650 7.611 -6.555 1.00 95.12 131 HIS A CA 1
ATOM 1002 C C . HIS A 1 131 ? 5.266 6.975 -6.356 1.00 95.12 131 HIS A C 1
ATOM 1004 O O . HIS A 1 131 ? 4.924 5.984 -7.008 1.00 95.12 131 HIS A O 1
ATOM 1010 N N . LEU A 1 132 ? 4.459 7.571 -5.473 1.00 96.12 132 LEU A N 1
ATOM 1011 C CA . LEU A 1 132 ? 3.053 7.220 -5.281 1.00 96.12 132 LEU A CA 1
ATOM 1012 C C . LEU A 1 132 ? 2.213 7.554 -6.513 1.00 96.12 132 LEU A C 1
ATOM 1014 O O . LEU A 1 132 ? 2.384 8.595 -7.151 1.00 96.12 132 LEU A O 1
ATOM 1018 N N . VAL A 1 133 ? 1.227 6.705 -6.782 1.00 93.69 133 VAL A N 1
ATOM 1019 C CA . VAL A 1 133 ? 0.185 6.982 -7.771 1.00 93.69 133 VAL A CA 1
ATOM 1020 C C . VAL A 1 133 ? -0.701 8.136 -7.294 1.00 93.69 133 VAL A C 1
ATOM 1022 O O . VAL A 1 133 ? -1.038 8.268 -6.110 1.00 93.69 133 VAL A O 1
ATOM 1025 N N . ARG A 1 134 ? -1.099 8.996 -8.236 1.00 91.06 134 ARG A N 1
ATOM 1026 C CA . ARG A 1 134 ? -1.999 10.120 -7.967 1.00 91.06 134 ARG A CA 1
ATOM 1027 C C . ARG A 1 134 ? -3.343 9.609 -7.445 1.00 91.06 134 ARG A C 1
ATOM 1029 O O . ARG A 1 134 ? -3.927 8.696 -8.010 1.00 91.06 134 ARG A O 1
ATOM 1036 N N . GLY A 1 135 ? -3.864 10.255 -6.404 1.00 92.25 135 GLY A N 1
ATOM 1037 C CA . GLY A 1 135 ? -5.127 9.845 -5.785 1.00 92.25 135 GLY A CA 1
ATOM 1038 C C . GLY A 1 135 ? -4.974 8.727 -4.754 1.00 92.25 135 GLY A C 1
ATOM 1039 O O . GLY A 1 135 ? -5.983 8.185 -4.318 1.00 92.25 135 GLY A O 1
ATOM 1040 N N . THR A 1 136 ? -3.740 8.406 -4.342 1.00 97.12 136 THR A N 1
ATOM 1041 C CA . THR A 1 136 ? -3.503 7.597 -3.140 1.00 97.12 136 THR A CA 1
ATOM 1042 C C . THR A 1 136 ? -4.218 8.238 -1.945 1.00 97.12 136 THR A C 1
ATOM 1044 O O . THR A 1 136 ? -3.983 9.412 -1.646 1.00 97.12 136 THR A O 1
ATOM 1047 N N . ALA A 1 137 ? -5.115 7.488 -1.305 1.00 98.06 137 ALA A N 1
ATOM 1048 C CA . ALA A 1 137 ? -6.019 7.959 -0.266 1.00 98.06 137 ALA A CA 1
ATOM 1049 C C . ALA A 1 137 ? -6.484 6.817 0.654 1.00 98.06 137 ALA A C 1
ATOM 1051 O O . ALA A 1 137 ? -6.667 5.674 0.230 1.00 98.06 137 ALA A O 1
ATOM 1052 N N . ILE A 1 138 ? -6.720 7.171 1.916 1.00 98.69 138 ILE A N 1
ATOM 1053 C CA . ILE A 1 138 ? -7.346 6.337 2.944 1.00 98.69 138 ILE A CA 1
ATOM 1054 C C . ILE A 1 138 ? -8.514 7.160 3.483 1.00 98.69 138 ILE A C 1
ATOM 1056 O O . ILE A 1 138 ? -8.302 8.267 3.980 1.00 98.69 138 ILE A O 1
ATOM 1060 N N . SER A 1 139 ? -9.749 6.689 3.316 1.00 98.50 139 SER A N 1
ATOM 1061 C CA . SER A 1 139 ? -10.943 7.518 3.541 1.00 98.50 139 SER A CA 1
ATOM 1062 C C . SER A 1 139 ? -12.026 6.797 4.335 1.00 98.50 139 SER A C 1
ATOM 1064 O O . SER A 1 139 ? -12.144 5.573 4.286 1.00 98.50 139 SER A O 1
ATOM 1066 N N . GLY A 1 140 ? -12.802 7.582 5.089 1.00 98.38 140 GLY A N 1
ATOM 1067 C CA . GLY A 1 140 ? -13.908 7.089 5.911 1.00 98.38 140 GLY A CA 1
ATOM 1068 C C . GLY A 1 140 ? -13.464 6.147 7.030 1.00 98.38 140 GLY A C 1
ATOM 1069 O O . GLY A 1 140 ? -14.115 5.130 7.257 1.00 98.38 140 GLY A O 1
ATOM 1070 N N . VAL A 1 141 ? -12.338 6.442 7.692 1.00 98.81 141 VAL A N 1
ATOM 1071 C CA . VAL A 1 141 ? -11.857 5.637 8.822 1.00 98.81 141 VAL A CA 1
ATOM 1072 C C . VAL A 1 141 ? -12.655 5.987 10.075 1.00 98.81 141 VAL A C 1
ATOM 1074 O O . VAL A 1 141 ? -12.741 7.153 10.462 1.00 98.81 141 VAL A O 1
ATOM 1077 N N . SER A 1 142 ? -13.217 4.984 10.740 1.00 98.56 142 SER A N 1
ATOM 1078 C CA . SER A 1 142 ? -13.915 5.172 12.014 1.00 98.56 142 SER A CA 1
ATOM 1079 C C . SER A 1 142 ? -13.766 3.969 12.930 1.00 98.56 142 SER A C 1
ATOM 1081 O O . SER A 1 142 ? -13.716 2.838 12.448 1.00 98.56 142 SER A O 1
ATOM 1083 N N . ILE A 1 143 ? -13.771 4.208 14.239 1.00 98.00 143 ILE A N 1
ATOM 1084 C CA . ILE A 1 143 ? -13.838 3.165 15.264 1.00 98.00 143 ILE A CA 1
ATOM 1085 C C . ILE A 1 143 ? -14.783 3.582 16.384 1.00 98.00 143 ILE A C 1
ATOM 1087 O O . ILE A 1 143 ? -14.717 4.724 16.833 1.00 98.00 143 ILE A O 1
ATOM 1091 N N . ASP A 1 144 ? -15.675 2.687 16.813 1.00 96.94 144 ASP A N 1
ATOM 1092 C CA . ASP A 1 144 ? -16.616 2.941 17.918 1.00 96.94 144 ASP A CA 1
ATOM 1093 C C . ASP A 1 144 ? -17.451 4.231 17.714 1.00 96.94 144 ASP A C 1
ATOM 1095 O O . ASP A 1 144 ? -17.777 4.952 18.653 1.00 96.94 144 ASP A O 1
ATOM 1099 N N . GLY A 1 145 ? -17.761 4.569 16.455 1.00 96.69 145 GLY A N 1
ATOM 1100 C CA . GLY A 1 145 ? -18.475 5.799 16.083 1.00 96.69 145 GLY A CA 1
ATOM 1101 C C . GLY A 1 145 ? -17.622 7.077 16.047 1.00 96.69 145 GLY A C 1
ATOM 1102 O O . GLY A 1 145 ? -18.136 8.140 15.703 1.00 96.69 145 GLY A O 1
ATOM 1103 N N . HIS A 1 146 ? -16.323 7.000 16.346 1.00 98.44 146 HIS A N 1
ATOM 1104 C CA . HIS A 1 146 ? -15.386 8.119 16.254 1.00 98.44 146 HIS A CA 1
ATOM 1105 C C . HIS A 1 146 ? -14.653 8.120 14.906 1.00 98.44 146 HIS A C 1
ATOM 1107 O O . HIS A 1 146 ? -14.010 7.137 14.537 1.00 98.44 146 HIS A O 1
ATOM 1113 N N . THR A 1 147 ? -14.711 9.240 14.182 1.00 98.44 147 THR A N 1
ATOM 1114 C CA . THR A 1 147 ? -14.073 9.391 12.863 1.00 98.44 147 THR A CA 1
ATOM 1115 C C . THR A 1 147 ? -12.616 9.824 12.978 1.00 98.44 147 THR A C 1
ATOM 1117 O O . THR A 1 147 ? -12.311 10.859 13.580 1.00 98.44 147 THR A O 1
ATOM 1120 N N . LEU A 1 148 ? -11.732 9.068 12.329 1.00 98.44 148 LEU A N 1
ATOM 1121 C CA . LEU A 1 148 ? -10.308 9.349 12.202 1.00 98.44 148 LEU A CA 1
ATOM 1122 C C . LEU A 1 148 ? -9.996 9.857 10.787 1.00 98.44 148 LEU A C 1
ATOM 1124 O O . LEU A 1 148 ? -10.370 9.251 9.785 1.00 98.44 148 LEU A O 1
ATOM 1128 N N . VAL A 1 149 ? -9.276 10.968 10.700 1.00 98.56 149 VAL A N 1
ATOM 1129 C CA . VAL A 1 149 ? -8.764 11.540 9.455 1.00 98.56 149 VAL A CA 1
ATOM 1130 C C . VAL A 1 149 ? -7.329 11.068 9.257 1.00 98.56 149 VAL A C 1
ATOM 1132 O O . VAL A 1 149 ? -6.468 11.312 10.102 1.00 98.56 149 VAL A O 1
ATOM 1135 N N . VAL A 1 150 ? -7.074 10.423 8.118 1.00 98.50 150 VAL A N 1
ATOM 1136 C CA . VAL A 1 150 ? -5.741 9.971 7.703 1.00 98.50 150 VAL A CA 1
ATOM 1137 C C . VAL A 1 150 ? -5.215 10.909 6.621 1.00 98.50 150 VAL A C 1
ATOM 1139 O O . VAL A 1 150 ? -5.715 10.909 5.496 1.00 98.50 150 VAL A O 1
ATOM 1142 N N . LYS A 1 151 ? -4.216 11.736 6.946 1.00 98.00 151 LYS A N 1
ATOM 1143 C CA . LYS A 1 151 ? -3.609 12.663 5.979 1.00 98.00 151 LYS A CA 1
ATOM 1144 C C . LYS A 1 151 ? -2.372 12.030 5.355 1.00 98.00 151 LYS A C 1
ATOM 1146 O O . LYS A 1 151 ? -1.449 11.648 6.064 1.00 98.00 151 LYS A O 1
ATOM 1151 N N . ILE A 1 152 ? -2.339 11.948 4.026 1.00 97.19 152 ILE A N 1
ATOM 1152 C CA . ILE A 1 152 ? -1.200 11.413 3.265 1.00 97.19 152 ILE A CA 1
ATOM 1153 C C . ILE A 1 152 ? -0.312 12.564 2.782 1.00 97.19 152 ILE A C 1
ATOM 1155 O O . ILE A 1 152 ? -0.810 13.541 2.217 1.00 97.19 152 ILE A O 1
ATOM 1159 N N . ASP A 1 153 ? 1.007 12.443 2.944 1.00 94.31 153 ASP A N 1
ATOM 1160 C CA . ASP A 1 153 ? 1.999 13.362 2.372 1.00 94.31 153 ASP A CA 1
ATOM 1161 C C . ASP A 1 153 ? 2.200 13.098 0.875 1.00 94.31 153 ASP A C 1
ATOM 1163 O O . ASP A 1 153 ? 3.239 12.635 0.396 1.00 94.31 153 ASP A O 1
ATOM 1167 N N . THR A 1 154 ? 1.168 13.401 0.094 1.00 88.00 154 THR A N 1
ATOM 1168 C CA . THR A 1 154 ? 1.212 13.202 -1.356 1.00 88.00 154 THR A CA 1
ATOM 1169 C C . THR A 1 154 ? 2.322 14.028 -1.998 1.00 88.00 154 THR A C 1
ATOM 1171 O O . THR A 1 154 ? 2.935 13.577 -2.960 1.00 88.00 154 THR A O 1
ATOM 1174 N N . LYS A 1 155 ? 2.647 15.213 -1.469 1.00 89.31 155 LYS A N 1
ATOM 1175 C CA . LYS A 1 155 ? 3.675 16.089 -2.048 1.00 89.31 155 LYS A CA 1
ATOM 1176 C C . LYS A 1 155 ? 5.070 15.485 -1.943 1.00 89.31 155 LYS A C 1
ATOM 1178 O O . LYS A 1 155 ? 5.803 15.540 -2.932 1.00 89.31 155 LYS A O 1
ATOM 1183 N N . ARG A 1 156 ? 5.427 14.932 -0.780 1.00 90.81 156 ARG A N 1
ATOM 1184 C CA . ARG A 1 156 ? 6.743 14.324 -0.556 1.00 90.81 156 ARG A CA 1
ATOM 1185 C C . ARG A 1 156 ? 6.945 13.087 -1.420 1.00 90.81 156 ARG A C 1
ATOM 1187 O O . ARG A 1 156 ? 7.984 12.960 -2.056 1.00 90.81 156 ARG A O 1
ATOM 1194 N N . PHE A 1 157 ? 5.935 12.222 -1.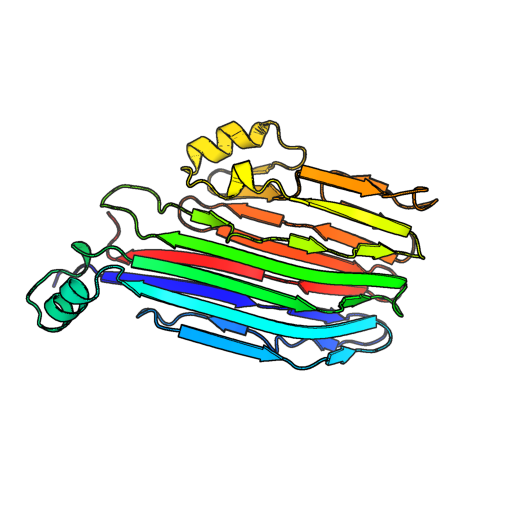504 1.00 92.44 157 PHE A N 1
ATOM 1195 C CA . PHE A 1 157 ? 6.079 10.910 -2.140 1.00 92.44 157 PHE A CA 1
ATOM 1196 C C . PHE A 1 157 ? 5.575 10.827 -3.591 1.00 92.44 157 PHE A C 1
ATOM 1198 O O . PHE A 1 157 ? 5.731 9.785 -4.220 1.00 92.44 157 PHE A O 1
ATOM 1205 N N . SER A 1 158 ? 5.002 11.894 -4.165 1.00 87.00 158 SER A N 1
ATOM 1206 C CA . SER A 1 158 ? 4.642 11.934 -5.602 1.00 87.00 158 SER 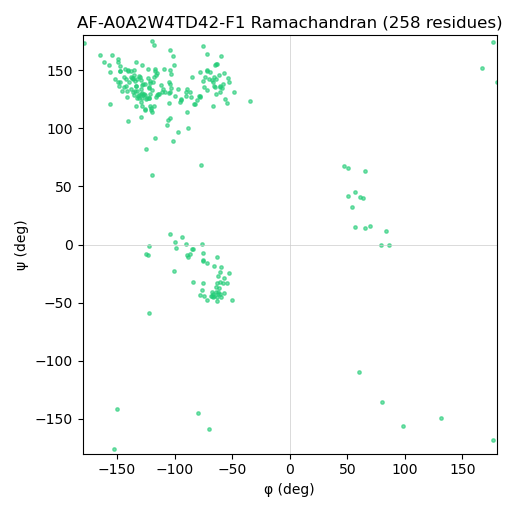A CA 1
ATOM 1207 C C . SER A 1 158 ? 5.792 12.388 -6.507 1.00 87.00 158 SER A C 1
ATOM 1209 O O . SER A 1 158 ? 5.657 12.366 -7.729 1.00 87.00 158 SER A O 1
ATOM 1211 N N . LYS A 1 159 ? 6.911 12.845 -5.934 1.00 85.75 159 LYS A N 1
ATOM 1212 C CA . LYS A 1 159 ? 8.086 13.282 -6.692 1.00 85.75 159 LYS A CA 1
ATOM 1213 C C . LYS A 1 159 ? 9.168 12.209 -6.623 1.00 85.75 159 LYS A C 1
ATOM 1215 O O . LYS A 1 159 ? 9.503 11.784 -5.520 1.00 85.75 159 LYS A O 1
ATOM 1220 N N . PRO A 1 160 ? 9.758 11.813 -7.760 1.00 81.38 160 PRO A N 1
ATOM 1221 C CA . PRO A 1 160 ? 10.906 10.927 -7.735 1.00 81.38 160 PRO A CA 1
ATOM 1222 C C . PRO A 1 160 ? 12.071 11.515 -6.940 1.00 81.38 160 PRO A C 1
ATOM 1224 O O . PRO A 1 160 ? 12.439 12.674 -7.135 1.00 81.38 160 PRO A O 1
ATOM 1227 N N . ALA A 1 161 ? 12.675 10.697 -6.085 1.00 85.00 161 ALA A N 1
ATOM 1228 C CA . ALA A 1 161 ? 13.869 11.045 -5.332 1.00 85.00 161 ALA A CA 1
ATOM 1229 C C . ALA A 1 161 ? 14.771 9.815 -5.186 1.00 85.00 161 ALA A C 1
ATOM 1231 O O . ALA A 1 161 ? 14.285 8.699 -5.026 1.00 85.00 161 ALA A O 1
ATOM 1232 N N . SER A 1 162 ? 16.089 10.028 -5.232 1.00 89.06 162 SER A N 1
ATOM 1233 C CA . SER A 1 162 ? 17.065 8.976 -4.919 1.00 89.06 162 SER A CA 1
ATOM 1234 C C . SER A 1 162 ? 16.931 8.521 -3.465 1.00 89.06 162 SER A C 1
ATOM 1236 O O . SER A 1 162 ? 16.572 9.328 -2.600 1.00 89.06 162 SER A O 1
ATOM 1238 N N . PHE A 1 163 ? 17.355 7.298 -3.172 1.00 90.75 163 PHE A N 1
ATOM 1239 C CA . PHE A 1 163 ? 17.447 6.737 -1.829 1.00 90.75 163 PHE A CA 1
ATOM 1240 C C . PHE A 1 163 ? 18.180 7.668 -0.859 1.00 90.75 163 PHE A C 1
ATOM 1242 O O . PHE A 1 163 ? 17.667 7.974 0.211 1.00 90.75 163 PHE A O 1
ATOM 1249 N N . ALA A 1 164 ? 19.345 8.197 -1.248 1.00 90.94 164 ALA A N 1
ATOM 1250 C CA . ALA A 1 164 ? 20.124 9.099 -0.396 1.00 90.94 164 ALA A CA 1
ATOM 1251 C C . ALA A 1 164 ? 19.393 10.424 -0.107 1.00 90.94 164 ALA A C 1
ATOM 1253 O O . ALA A 1 164 ? 19.483 10.970 0.995 1.00 90.94 164 ALA A O 1
ATOM 1254 N N . ALA A 1 165 ? 18.650 10.949 -1.087 1.00 90.94 165 ALA A N 1
ATOM 1255 C CA . ALA A 1 165 ? 17.832 12.143 -0.896 1.00 90.94 165 ALA A CA 1
ATOM 1256 C C . ALA A 1 165 ? 16.667 11.878 0.067 1.00 90.94 165 ALA A C 1
ATOM 1258 O O . ALA A 1 165 ? 16.468 12.671 0.986 1.00 90.94 165 ALA A O 1
ATOM 1259 N N . LEU A 1 166 ? 15.971 10.747 -0.088 1.00 92.31 166 LEU A N 1
ATOM 1260 C CA . LEU A 1 166 ? 14.896 10.319 0.811 1.00 92.31 166 LEU A CA 1
ATOM 1261 C C . LEU A 1 166 ? 15.419 10.067 2.223 1.00 92.31 166 LEU A C 1
ATOM 1263 O O . LEU A 1 166 ? 14.853 10.582 3.177 1.00 92.31 166 LEU A O 1
ATOM 1267 N N . ALA A 1 167 ? 16.545 9.369 2.372 1.00 92.94 167 ALA A N 1
ATOM 1268 C CA . ALA A 1 167 ? 17.170 9.112 3.667 1.00 92.94 167 ALA A CA 1
ATOM 1269 C C . ALA A 1 167 ? 17.505 10.404 4.421 1.00 92.94 167 ALA A C 1
ATOM 1271 O O . ALA A 1 167 ? 17.455 10.441 5.645 1.00 92.94 167 ALA A O 1
ATOM 1272 N N . ARG A 1 168 ? 17.861 11.477 3.708 1.00 92.56 168 ARG A N 1
ATOM 1273 C CA . ARG A 1 168 ? 18.122 12.790 4.308 1.00 92.56 168 ARG A CA 1
ATOM 1274 C C . ARG A 1 168 ? 16.833 13.538 4.646 1.00 92.56 168 ARG A C 1
ATOM 1276 O O . ARG A 1 168 ? 16.762 14.122 5.723 1.00 92.56 168 ARG A O 1
ATOM 1283 N N . ASP A 1 169 ? 15.854 13.530 3.745 1.00 91.38 169 ASP A N 1
ATOM 1284 C CA . ASP A 1 169 ? 14.569 14.221 3.918 1.00 91.38 169 ASP A CA 1
ATOM 1285 C C . ASP A 1 169 ? 13.731 13.599 5.048 1.00 91.38 169 ASP A C 1
ATOM 1287 O O . ASP A 1 169 ? 13.206 14.292 5.920 1.00 91.38 169 ASP A O 1
ATOM 1291 N N . LEU A 1 170 ? 13.691 12.266 5.101 1.00 93.12 170 LEU A N 1
ATOM 1292 C CA . LEU A 1 170 ? 12.836 11.511 6.010 1.00 93.12 170 LEU A CA 1
ATOM 1293 C C . LEU A 1 170 ? 13.326 11.488 7.461 1.00 93.12 170 LEU A C 1
ATOM 1295 O O . LEU A 1 170 ? 12.519 11.174 8.330 1.00 93.12 170 LEU A O 1
ATOM 1299 N N . ARG A 1 171 ? 14.570 11.899 7.752 1.00 91.62 171 ARG A N 1
ATOM 1300 C CA . ARG A 1 171 ? 15.134 11.965 9.122 1.00 91.62 171 ARG A CA 1
ATOM 1301 C C . ARG A 1 171 ? 14.287 12.746 10.122 1.00 91.62 171 ARG A C 1
ATOM 1303 O O . ARG A 1 171 ? 14.437 12.552 11.321 1.00 91.62 171 ARG A O 1
ATOM 1310 N N . LYS A 1 172 ? 13.453 13.668 9.638 1.00 87.44 172 LYS A N 1
ATOM 1311 C CA . LYS A 1 172 ? 12.573 14.507 10.464 1.00 87.44 172 LYS A CA 1
ATOM 1312 C C . LYS A 1 172 ? 11.127 14.006 10.509 1.00 87.44 172 LYS A C 1
ATOM 1314 O O . LYS A 1 172 ? 10.273 14.676 11.081 1.00 87.44 172 LYS A O 1
ATOM 1319 N N . SER A 1 173 ? 10.827 12.882 9.864 1.00 89.62 173 SER A N 1
ATOM 1320 C CA . SER A 1 173 ? 9.483 12.304 9.856 1.00 89.62 173 SER A CA 1
ATOM 1321 C C . SER A 1 173 ? 9.159 11.703 11.217 1.00 89.62 173 SER A C 1
ATOM 1323 O O . SER A 1 173 ? 10.042 11.186 11.894 1.00 89.62 173 SER A O 1
ATOM 1325 N N . ALA A 1 174 ? 7.878 11.713 11.589 1.00 87.75 174 ALA A N 1
ATOM 1326 C CA . ALA A 1 174 ? 7.416 11.088 12.830 1.00 87.75 174 ALA A CA 1
ATOM 1327 C C . ALA A 1 174 ? 7.703 9.574 12.883 1.00 87.75 174 ALA A C 1
ATOM 1329 O O . ALA A 1 174 ? 7.776 8.996 13.962 1.00 87.75 174 ALA A O 1
ATOM 1330 N N . VAL A 1 175 ? 7.844 8.941 11.714 1.00 90.31 175 VAL A N 1
ATOM 1331 C CA . VAL A 1 175 ? 8.150 7.520 11.541 1.00 90.31 175 VAL A CA 1
ATOM 1332 C C . VAL A 1 175 ? 9.329 7.434 10.586 1.00 90.31 175 VAL A C 1
ATOM 1334 O O . VAL A 1 175 ? 9.193 7.757 9.401 1.00 90.31 175 VAL A O 1
ATOM 1337 N N . PHE A 1 176 ? 10.491 7.054 11.103 1.00 94.38 176 PHE A N 1
ATOM 1338 C CA . PHE A 1 176 ? 11.691 6.883 10.301 1.00 94.38 176 PHE A CA 1
ATOM 1339 C C . PHE A 1 176 ? 12.662 5.927 10.983 1.00 94.38 176 PHE A C 1
ATOM 1341 O O . PHE A 1 176 ? 13.147 6.199 12.079 1.00 94.38 176 PHE A O 1
ATOM 1348 N N . GLU A 1 177 ? 12.981 4.845 10.288 1.00 94.69 177 GLU A N 1
ATOM 1349 C CA . GLU A 1 177 ? 14.057 3.927 10.639 1.00 94.69 177 GLU A CA 1
ATOM 1350 C C . GLU A 1 177 ? 14.932 3.737 9.400 1.00 94.69 177 GLU A C 1
ATOM 1352 O O . GLU A 1 177 ? 14.431 3.627 8.278 1.00 94.69 177 GLU A O 1
ATOM 1357 N N . ALA A 1 178 ? 16.249 3.741 9.589 1.00 92.44 178 ALA A N 1
ATOM 1358 C CA . ALA A 1 178 ? 17.205 3.588 8.504 1.00 92.44 178 ALA A CA 1
ATOM 1359 C C . ALA A 1 178 ? 18.184 2.464 8.821 1.00 92.44 178 ALA A C 1
ATOM 1361 O O . ALA A 1 178 ? 18.837 2.466 9.864 1.00 92.44 178 ALA A O 1
ATOM 1362 N N . HIS A 1 179 ? 18.309 1.554 7.867 1.00 90.62 179 HIS A N 1
ATOM 1363 C CA . HIS A 1 179 ? 19.355 0.548 7.784 1.00 90.62 179 HIS A CA 1
ATOM 1364 C C . HIS A 1 179 ? 20.168 0.781 6.503 1.00 90.62 179 HIS A C 1
ATOM 1366 O O . HIS A 1 179 ? 19.780 1.585 5.653 1.00 90.62 179 HIS A O 1
ATOM 1372 N N . ASP A 1 180 ? 21.282 0.065 6.341 1.00 86.56 180 ASP A N 1
ATOM 1373 C CA . ASP A 1 180 ? 22.232 0.288 5.238 1.00 86.56 180 ASP A CA 1
ATOM 1374 C C . ASP A 1 180 ? 21.587 0.246 3.841 1.00 86.56 180 ASP A C 1
ATOM 1376 O O . ASP A 1 180 ? 22.006 0.968 2.936 1.00 86.56 180 ASP A O 1
ATOM 1380 N N . THR A 1 181 ? 20.550 -0.576 3.658 1.00 89.56 181 THR A N 1
ATOM 1381 C CA . THR A 1 181 ? 19.902 -0.805 2.355 1.00 89.56 181 THR A CA 1
ATOM 1382 C C . THR A 1 181 ? 18.405 -0.512 2.329 1.00 89.56 181 THR A C 1
ATOM 1384 O O . THR A 1 181 ? 17.817 -0.502 1.246 1.00 89.56 181 THR A O 1
ATOM 1387 N N . ILE A 1 182 ? 17.787 -0.268 3.488 1.00 94.69 182 ILE A N 1
ATOM 1388 C CA . ILE A 1 182 ? 16.335 -0.127 3.639 1.00 94.69 182 ILE A CA 1
ATOM 1389 C C . ILE A 1 182 ? 16.031 1.091 4.510 1.00 94.69 182 ILE A C 1
ATOM 1391 O O . ILE A 1 182 ? 16.581 1.237 5.601 1.00 94.69 182 ILE A O 1
ATOM 1395 N N . LEU A 1 183 ? 15.110 1.934 4.050 1.00 96.12 183 LEU A N 1
ATOM 1396 C CA . LEU A 1 183 ? 14.423 2.917 4.884 1.00 96.12 183 LEU A CA 1
ATOM 1397 C C . LEU A 1 183 ? 13.013 2.413 5.169 1.00 96.12 183 LEU A C 1
ATOM 1399 O O . LEU A 1 183 ? 12.328 1.939 4.261 1.00 96.12 183 LEU A O 1
ATOM 1403 N N . TYR A 1 184 ? 12.566 2.577 6.403 1.00 97.12 184 TYR A N 1
ATOM 1404 C CA . TYR A 1 184 ? 11.182 2.380 6.801 1.00 97.12 184 TYR A CA 1
ATOM 1405 C C . TYR A 1 184 ? 10.588 3.719 7.241 1.00 97.12 184 TYR A C 1
ATOM 1407 O O . TYR A 1 184 ? 11.184 4.466 8.019 1.00 97.12 184 TYR A O 1
ATOM 1415 N N . THR A 1 185 ? 9.424 4.059 6.696 1.00 97.56 185 THR A N 1
ATOM 1416 C CA . THR A 1 185 ? 8.695 5.290 7.013 1.00 97.56 185 THR A CA 1
ATOM 1417 C C . THR A 1 185 ? 7.194 5.090 6.796 1.00 97.56 185 THR A C 1
ATOM 1419 O O . THR A 1 185 ? 6.743 3.995 6.464 1.00 97.56 185 THR A O 1
ATOM 1422 N N . SER A 1 186 ? 6.408 6.153 6.962 1.00 97.56 186 SER A N 1
ATOM 1423 C CA . SER A 1 186 ? 4.999 6.172 6.580 1.00 97.56 186 SER A CA 1
ATOM 1424 C C . SER A 1 186 ? 4.715 7.309 5.601 1.00 97.56 186 SER A C 1
ATOM 1426 O O . SER A 1 186 ? 5.260 8.408 5.723 1.00 97.56 186 SER A O 1
ATOM 1428 N N . ILE A 1 187 ? 3.822 7.052 4.643 1.00 97.12 187 ILE A N 1
ATOM 1429 C CA . ILE A 1 187 ? 3.263 8.084 3.762 1.00 97.12 187 ILE A CA 1
ATOM 1430 C C . ILE A 1 187 ? 2.221 8.953 4.473 1.00 97.12 187 ILE A C 1
ATOM 1432 O O . ILE A 1 187 ? 1.758 9.937 3.901 1.00 97.12 187 ILE A O 1
ATOM 1436 N N . VAL A 1 188 ? 1.832 8.606 5.701 1.00 97.69 188 VAL A N 1
ATOM 1437 C CA . VAL A 1 188 ? 0.893 9.371 6.522 1.00 97.69 188 VAL A CA 1
ATOM 1438 C C . VAL A 1 188 ? 1.631 10.509 7.223 1.00 97.69 188 VAL A C 1
ATOM 1440 O O . VAL A 1 188 ? 2.560 10.285 7.994 1.00 97.69 188 VAL A O 1
ATOM 1443 N N . SER A 1 189 ? 1.200 11.744 6.969 1.00 95.69 189 SER A N 1
ATOM 1444 C CA . SER A 1 189 ? 1.718 12.940 7.639 1.00 95.69 189 SER A CA 1
ATOM 1445 C C . SER A 1 189 ? 1.039 13.205 8.977 1.00 95.69 189 SER A C 1
ATOM 1447 O O . SER A 1 189 ? 1.688 13.724 9.884 1.00 95.69 189 SER A O 1
ATOM 1449 N N . SER A 1 190 ? -0.243 12.856 9.118 1.00 96.44 190 SER A N 1
ATOM 1450 C CA . SER A 1 190 ? -0.935 12.919 10.405 1.00 96.44 190 SER A CA 1
ATOM 1451 C C . SER A 1 190 ? -2.151 11.996 10.499 1.00 96.44 190 SER A C 1
ATOM 1453 O O . SER A 1 190 ? -2.794 11.657 9.500 1.00 96.44 190 SER A O 1
ATOM 1455 N N . LEU A 1 191 ? -2.458 11.619 11.741 1.00 97.50 191 LEU A N 1
ATOM 1456 C CA . LEU A 1 191 ? -3.669 10.922 12.159 1.00 97.50 191 LEU A CA 1
ATOM 1457 C C . LEU A 1 191 ? -4.377 11.781 13.205 1.00 97.50 191 LEU A C 1
ATOM 1459 O O . LEU A 1 191 ? -3.811 12.072 14.258 1.00 97.50 191 LEU A O 1
ATOM 1463 N N . GLU A 1 192 ? -5.602 12.204 12.913 1.00 97.38 192 GLU A N 1
ATOM 1464 C CA . GLU A 1 192 ? -6.328 13.169 13.743 1.00 97.38 192 GLU A CA 1
ATOM 1465 C C . GLU A 1 192 ? -7.799 12.779 13.870 1.00 97.38 192 GLU A C 1
ATOM 1467 O O . GLU A 1 192 ? -8.429 12.369 12.899 1.00 97.38 192 GLU A O 1
ATOM 1472 N N . TRP A 1 193 ? -8.383 12.939 15.055 1.00 98.19 193 TRP A N 1
ATOM 1473 C CA . TRP A 1 193 ? -9.831 12.802 15.212 1.00 98.19 193 TRP A CA 1
ATOM 1474 C C . TRP A 1 193 ? -10.535 13.997 14.565 1.00 98.19 193 TRP A C 1
ATOM 1476 O O . TRP A 1 193 ? -10.169 15.140 14.824 1.00 98.19 193 TRP A O 1
ATOM 1486 N N . SER A 1 194 ? -11.575 13.754 13.761 1.00 96.00 194 SER A N 1
ATOM 1487 C CA . SER A 1 194 ? -12.375 14.843 13.168 1.00 96.00 194 SER A CA 1
ATOM 1488 C C . SER A 1 194 ? -13.261 15.565 14.195 1.00 96.00 194 SER A C 1
ATOM 1490 O O . SER A 1 194 ? -13.800 16.629 13.901 1.00 96.00 194 SER A O 1
ATOM 1492 N N . GLY A 1 195 ? -13.463 14.968 15.371 1.00 94.25 195 GLY A N 1
ATOM 1493 C CA . GLY A 1 195 ? -14.327 15.470 16.436 1.00 94.25 195 GLY A CA 1
ATOM 1494 C C . GLY A 1 195 ? -13.817 15.029 17.803 1.00 94.25 195 GLY A C 1
ATOM 1495 O O . GLY A 1 195 ? -12.608 14.973 18.028 1.00 94.25 195 GLY A O 1
ATOM 1496 N N . LYS A 1 196 ? -14.730 14.690 18.723 1.00 94.31 196 LYS A N 1
ATOM 1497 C CA . LYS A 1 196 ? -14.344 14.202 20.053 1.00 94.31 196 LYS A CA 1
ATOM 1498 C C . LYS A 1 196 ? -13.428 12.972 19.909 1.00 94.31 196 LYS A C 1
ATOM 1500 O O . LYS A 1 196 ? -13.848 12.003 19.269 1.00 94.31 196 LYS A O 1
ATOM 1505 N N . PRO A 1 197 ? -12.220 12.980 20.503 1.00 97.31 197 PRO A N 1
ATOM 1506 C CA . PRO A 1 197 ? -11.336 11.824 20.484 1.00 97.31 197 PRO A CA 1
ATOM 1507 C C . PRO A 1 197 ? -11.996 10.583 21.077 1.00 97.31 197 PRO A C 1
ATOM 1509 O O . PRO A 1 197 ? -12.796 10.685 22.012 1.00 97.31 197 PRO A O 1
ATOM 1512 N N . HIS A 1 198 ? -11.631 9.413 20.556 1.00 97.75 198 HIS A N 1
ATOM 1513 C CA . HIS A 1 198 ? -12.010 8.153 21.181 1.00 97.75 198 HIS A CA 1
ATOM 1514 C C . HIS A 1 198 ? -11.424 8.091 22.607 1.00 97.75 198 HIS A C 1
ATOM 1516 O O . HIS A 1 198 ? -10.230 8.357 22.777 1.00 97.75 198 HIS A O 1
ATOM 1522 N N . PRO A 1 199 ? -12.218 7.743 23.637 1.00 97.25 199 PRO A N 1
ATOM 1523 C CA . PRO A 1 199 ? -11.848 7.944 25.042 1.00 97.25 199 PRO A CA 1
ATOM 1524 C C . PRO A 1 199 ? -10.607 7.164 25.495 1.00 97.25 199 PRO A C 1
ATOM 1526 O O . PRO A 1 199 ? -9.925 7.589 26.422 1.00 97.25 199 PRO A O 1
ATOM 1529 N N . THR A 1 200 ? -10.309 6.028 24.860 1.00 97.00 200 THR A N 1
ATOM 1530 C CA . THR A 1 200 ? -9.204 5.136 25.259 1.00 97.00 200 THR A CA 1
ATOM 1531 C C . THR A 1 200 ? -8.181 4.884 24.153 1.00 97.00 200 THR A C 1
ATOM 1533 O O . THR A 1 200 ? -7.204 4.166 24.373 1.00 97.00 200 THR A O 1
ATOM 1536 N N . ALA A 1 201 ? -8.385 5.456 22.962 1.00 97.44 201 ALA A N 1
ATOM 1537 C CA . ALA A 1 201 ? -7.485 5.223 21.840 1.00 97.44 201 ALA A CA 1
ATOM 1538 C C . ALA A 1 201 ? -6.205 6.046 21.988 1.00 97.44 201 ALA A C 1
ATOM 1540 O O . ALA A 1 201 ? -6.224 7.168 22.494 1.00 97.44 201 ALA A O 1
ATOM 1541 N N . LYS A 1 202 ? -5.098 5.514 21.475 1.00 98.00 202 LYS A N 1
ATOM 1542 C CA . LYS A 1 202 ? -3.814 6.208 21.396 1.00 98.00 202 LYS A CA 1
ATOM 1543 C C . LYS A 1 202 ? -3.365 6.269 19.945 1.00 98.00 202 LYS A C 1
ATOM 1545 O O . LYS A 1 202 ? -3.429 5.270 19.237 1.00 98.00 202 LYS A O 1
ATOM 1550 N N . ILE A 1 203 ? -2.904 7.441 19.525 1.00 98.00 203 ILE A N 1
ATOM 1551 C CA . ILE A 1 203 ? -2.299 7.658 18.211 1.00 98.00 203 ILE A CA 1
ATOM 1552 C C . ILE A 1 203 ? -0.800 7.860 18.421 1.00 98.00 203 ILE A C 1
ATOM 1554 O O . ILE A 1 203 ? -0.391 8.638 19.283 1.00 98.00 203 ILE A O 1
ATOM 1558 N N . THR A 1 204 ? 0.033 7.153 17.663 1.00 96.56 204 THR A N 1
ATOM 1559 C CA . THR A 1 204 ? 1.494 7.318 17.693 1.00 96.56 204 THR A CA 1
ATOM 1560 C C . THR A 1 204 ? 2.036 7.230 16.273 1.00 96.56 204 THR A C 1
ATOM 1562 O O . THR A 1 204 ? 2.074 6.160 15.671 1.00 96.56 204 THR A O 1
ATOM 1565 N N . GLY A 1 205 ? 2.427 8.376 15.711 1.00 95.75 205 GLY A N 1
ATOM 1566 C CA . GLY A 1 205 ? 2.835 8.469 14.309 1.00 95.75 205 GLY A CA 1
ATOM 1567 C C . GLY A 1 205 ? 1.702 8.044 13.369 1.00 95.75 205 GLY A C 1
ATOM 1568 O O . GLY A 1 205 ? 0.698 8.741 13.252 1.00 95.75 205 GLY A O 1
ATOM 1569 N N . HIS A 1 206 ? 1.876 6.892 12.724 1.00 97.69 206 HIS A N 1
ATOM 1570 C CA . HIS A 1 206 ? 0.930 6.294 11.777 1.00 97.69 206 HIS A CA 1
ATOM 1571 C C . HIS A 1 206 ? 0.140 5.109 12.368 1.00 97.69 206 HIS A C 1
ATOM 1573 O O . HIS A 1 206 ? -0.546 4.394 11.636 1.00 97.69 206 HIS A O 1
ATOM 1579 N N . GLU A 1 207 ? 0.254 4.881 13.678 1.00 98.25 207 GLU A N 1
ATOM 1580 C CA . GLU A 1 207 ? -0.426 3.809 14.398 1.00 98.25 207 GLU A CA 1
ATOM 1581 C C . GLU A 1 207 ? -1.623 4.350 15.193 1.00 98.25 207 GLU A C 1
ATOM 1583 O O . GLU A 1 207 ? -1.505 5.339 15.923 1.00 98.25 207 GLU A O 1
ATOM 1588 N N . LEU A 1 208 ? -2.753 3.649 15.099 1.00 98.31 208 LEU A N 1
ATOM 1589 C CA . LEU A 1 208 ? -3.875 3.718 16.029 1.00 98.31 208 LEU A CA 1
ATOM 1590 C C . LEU A 1 208 ? -3.877 2.461 16.906 1.00 98.31 208 LEU A C 1
ATOM 1592 O O . LEU A 1 208 ? -4.021 1.349 16.399 1.00 98.31 208 LEU A O 1
ATOM 1596 N N . TYR A 1 209 ? -3.803 2.642 18.220 1.00 97.94 209 TYR A N 1
ATOM 1597 C CA . TYR A 1 209 ? -3.995 1.585 19.208 1.00 97.94 209 TYR A CA 1
ATOM 1598 C C . TYR A 1 209 ? -5.297 1.802 19.979 1.00 97.94 209 TYR A C 1
ATOM 1600 O O . TYR A 1 209 ? -5.525 2.889 20.515 1.00 97.94 209 TYR A O 1
ATOM 1608 N N . VAL A 1 210 ? -6.120 0.759 20.092 1.00 96.88 210 VAL A N 1
ATOM 1609 C CA . VAL A 1 210 ? -7.324 0.760 20.933 1.00 96.88 210 VAL A CA 1
ATOM 1610 C C . VAL A 1 210 ? -7.309 -0.474 21.846 1.00 96.88 210 VAL A C 1
ATOM 1612 O O . VAL A 1 210 ? -7.163 -1.593 21.340 1.00 96.88 210 VAL A O 1
ATOM 1615 N N . PRO A 1 211 ? -7.438 -0.304 23.180 1.00 95.12 211 PRO A N 1
ATOM 1616 C CA . PRO A 1 211 ? -7.550 -1.426 24.113 1.00 95.12 211 PRO A CA 1
ATOM 1617 C C . PRO A 1 211 ? -8.681 -2.386 23.727 1.00 95.12 211 PRO A C 1
ATOM 1619 O O . PRO A 1 211 ? -9.725 -1.947 23.242 1.00 95.12 211 PRO A O 1
ATOM 1622 N N . GLU A 1 212 ? -8.460 -3.688 23.929 1.00 92.25 212 GLU A N 1
ATOM 1623 C CA . GLU A 1 212 ? -9.404 -4.764 23.567 1.00 92.25 212 GLU A CA 1
ATOM 1624 C C . GLU A 1 212 ? -9.824 -4.795 22.084 1.00 92.25 212 GLU A C 1
ATOM 1626 O O . GLU A 1 212 ? -10.802 -5.435 21.721 1.00 92.25 212 GLU A O 1
ATOM 1631 N N . PHE A 1 213 ? -9.107 -4.088 21.210 1.00 94.81 213 PHE A N 1
ATOM 1632 C CA . PHE A 1 213 ? -9.276 -4.149 19.757 1.00 94.81 213 PHE A CA 1
ATOM 1633 C C . PHE A 1 213 ? -7.956 -4.558 19.107 1.00 94.81 213 PHE A C 1
ATOM 1635 O O . PHE A 1 213 ? -7.857 -5.600 18.463 1.00 94.81 213 PHE A O 1
ATOM 1642 N N . GLY A 1 214 ? -6.900 -3.771 19.335 1.00 96.50 214 GLY A N 1
ATOM 1643 C CA . GLY A 1 214 ? -5.578 -4.007 18.769 1.00 96.50 214 GLY A CA 1
ATOM 1644 C C . GLY A 1 214 ? -4.975 -2.762 18.130 1.00 96.50 214 GLY A C 1
ATOM 1645 O O . GLY A 1 214 ? -5.200 -1.638 18.584 1.00 96.50 214 GLY A O 1
ATOM 1646 N N . ARG A 1 215 ? -4.158 -2.986 17.098 1.00 98.06 215 ARG A N 1
ATOM 1647 C CA . ARG A 1 215 ? -3.384 -1.950 16.405 1.00 98.06 215 ARG A CA 1
ATOM 1648 C C . ARG A 1 215 ? -3.742 -1.893 14.931 1.00 98.06 215 ARG A C 1
ATOM 1650 O O . ARG A 1 215 ? -3.856 -2.933 14.281 1.00 98.06 215 ARG A O 1
ATOM 1657 N N . VAL A 1 216 ? -3.846 -0.681 14.403 1.00 98.44 216 VAL A N 1
ATOM 1658 C CA . VAL A 1 216 ? -3.975 -0.417 12.971 1.00 98.44 216 VAL A CA 1
ATOM 1659 C C . VAL A 1 216 ? -2.873 0.544 12.556 1.00 98.44 216 VAL A C 1
ATOM 1661 O O . VAL A 1 216 ? -2.730 1.618 13.133 1.00 98.44 216 VAL A O 1
ATOM 1664 N N . TYR A 1 217 ? -2.096 0.140 11.562 1.00 98.62 217 TYR A N 1
ATOM 1665 C CA . TYR A 1 217 ? -1.016 0.910 10.961 1.00 98.62 217 TYR A CA 1
ATOM 1666 C C . TYR A 1 217 ? -1.487 1.431 9.609 1.00 98.62 217 TYR A C 1
ATOM 1668 O O . TYR A 1 217 ? -2.147 0.697 8.871 1.00 98.62 217 TYR A O 1
ATOM 1676 N N . PHE A 1 218 ? -1.144 2.673 9.276 1.00 98.69 218 PHE A N 1
ATOM 1677 C CA . PHE A 1 218 ? -1.533 3.304 8.017 1.00 98.69 218 PHE A CA 1
ATOM 1678 C C . PHE A 1 218 ? -0.316 3.721 7.180 1.00 98.69 218 PHE A C 1
ATOM 1680 O O . PHE A 1 218 ? 0.606 4.376 7.666 1.00 98.69 218 PHE A O 1
ATOM 1687 N N . GLY A 1 219 ? -0.347 3.384 5.891 1.00 98.38 219 GLY A N 1
ATOM 1688 C CA . GLY A 1 219 ? 0.583 3.877 4.879 1.00 98.38 219 GLY A CA 1
ATOM 1689 C C . GLY A 1 219 ? 2.051 3.536 5.129 1.00 98.38 219 GLY A C 1
ATOM 1690 O O . GLY A 1 219 ? 2.900 4.400 4.940 1.00 98.38 219 GLY A O 1
ATOM 1691 N N . GLU A 1 220 ? 2.362 2.323 5.577 1.00 98.38 220 GLU A N 1
ATOM 1692 C CA . GLU A 1 220 ? 3.744 1.873 5.775 1.00 98.38 220 GLU A CA 1
ATOM 1693 C C . GLU A 1 220 ? 4.490 1.802 4.440 1.00 98.38 220 GLU A C 1
ATOM 1695 O O . GLU A 1 220 ? 3.964 1.288 3.453 1.00 98.38 220 GLU A O 1
ATOM 1700 N N . LEU A 1 221 ? 5.725 2.302 4.407 1.00 97.81 221 LEU A N 1
ATOM 1701 C CA . LEU A 1 221 ? 6.548 2.337 3.207 1.00 97.81 221 LEU A CA 1
ATOM 1702 C C . LEU A 1 221 ? 7.967 1.853 3.513 1.00 97.81 221 LEU A C 1
ATOM 1704 O O . LEU A 1 221 ? 8.696 2.471 4.290 1.00 97.81 221 LEU A O 1
ATOM 1708 N N . PHE A 1 222 ? 8.359 0.776 2.840 1.00 96.94 222 PHE A N 1
ATOM 1709 C CA . PHE A 1 222 ? 9.729 0.281 2.791 1.00 96.94 222 PHE A CA 1
ATOM 1710 C C . PHE A 1 222 ? 10.375 0.732 1.486 1.00 96.94 222 PHE A C 1
ATOM 1712 O O . PHE A 1 222 ? 9.827 0.519 0.401 1.00 96.94 222 PHE A O 1
ATOM 1719 N N . ILE A 1 223 ? 11.538 1.362 1.597 1.00 95.31 223 ILE A N 1
ATOM 1720 C CA . ILE A 1 223 ? 12.277 1.946 0.482 1.00 95.31 223 ILE A CA 1
ATOM 1721 C C . ILE A 1 223 ? 13.646 1.287 0.421 1.00 95.31 223 ILE A C 1
ATOM 1723 O O . ILE A 1 223 ? 14.454 1.444 1.329 1.00 95.31 223 ILE A O 1
ATOM 1727 N N . GLU A 1 224 ? 13.917 0.604 -0.679 1.00 93.44 224 GLU A N 1
ATOM 1728 C CA . GLU A 1 224 ? 15.241 0.163 -1.103 1.00 93.44 224 GLU A CA 1
ATOM 1729 C C . GLU A 1 224 ? 15.743 1.070 -2.235 1.00 93.44 224 GLU A C 1
ATOM 1731 O O . GLU A 1 224 ? 14.978 1.825 -2.841 1.00 93.44 224 GLU A O 1
ATOM 1736 N N . ARG A 1 225 ? 17.035 0.979 -2.578 1.00 89.06 225 ARG A N 1
ATOM 1737 C CA . ARG A 1 225 ? 17.640 1.818 -3.636 1.00 89.06 225 ARG A CA 1
ATOM 1738 C C . ARG A 1 225 ? 16.955 1.700 -4.988 1.00 89.06 225 ARG A C 1
ATOM 1740 O O . ARG A 1 225 ? 17.012 2.622 -5.796 1.00 89.06 225 ARG A O 1
ATOM 1747 N N . SER A 1 226 ? 16.361 0.545 -5.258 1.00 87.88 226 SER A N 1
ATOM 1748 C CA . SER A 1 226 ? 15.680 0.304 -6.519 1.00 87.88 226 SER A CA 1
ATOM 1749 C C . SER A 1 226 ? 14.244 -0.142 -6.356 1.00 87.88 226 SER A C 1
ATOM 1751 O O . SER A 1 226 ? 13.566 -0.173 -7.356 1.00 87.88 226 SER A O 1
ATOM 1753 N N . ALA A 1 227 ? 13.731 -0.436 -5.164 1.00 92.69 227 ALA A N 1
ATOM 1754 C CA . ALA A 1 227 ? 12.374 -0.958 -5.010 1.00 92.69 227 ALA A CA 1
ATOM 1755 C C . ALA A 1 227 ? 11.643 -0.286 -3.857 1.00 92.69 227 ALA A C 1
ATOM 1757 O O . ALA A 1 227 ? 12.244 0.010 -2.829 1.00 92.69 227 ALA A O 1
ATOM 1758 N N . TRP A 1 228 ? 10.344 -0.043 -4.023 1.00 95.69 228 TRP A N 1
ATOM 1759 C CA . TRP A 1 228 ? 9.481 0.413 -2.933 1.00 95.69 228 TRP A CA 1
ATOM 1760 C C . TRP A 1 228 ? 8.388 -0.620 -2.685 1.00 95.69 228 TRP A C 1
ATOM 1762 O O . TRP A 1 228 ? 7.868 -1.223 -3.630 1.00 95.69 228 TRP A O 1
ATOM 1772 N N . ARG A 1 229 ? 8.020 -0.784 -1.414 1.00 97.50 229 ARG A N 1
ATOM 1773 C CA . ARG A 1 229 ? 6.887 -1.596 -0.962 1.00 97.50 229 ARG A CA 1
ATOM 1774 C C . ARG A 1 229 ? 6.000 -0.776 -0.038 1.00 97.50 229 ARG A C 1
ATOM 1776 O O . ARG A 1 229 ? 6.459 -0.314 1.002 1.00 97.50 229 ARG A O 1
ATOM 1783 N N . LEU A 1 230 ? 4.752 -0.595 -0.444 1.00 98.31 230 LEU A N 1
ATOM 1784 C CA . LEU A 1 230 ? 3.723 0.170 0.247 1.00 98.31 230 LEU A CA 1
ATOM 1785 C C . LEU A 1 230 ? 2.661 -0.777 0.808 1.00 98.31 230 LEU A C 1
ATOM 1787 O O . LEU A 1 230 ? 2.144 -1.602 0.062 1.00 98.31 230 LEU A O 1
ATOM 1791 N N . THR A 1 231 ? 2.278 -0.578 2.065 1.00 98.69 231 THR A N 1
ATOM 1792 C CA . THR A 1 231 ? 1.086 -1.177 2.677 1.00 98.69 231 THR A CA 1
ATOM 1793 C C . THR A 1 231 ? 0.158 -0.050 3.123 1.00 98.69 231 THR A C 1
ATOM 1795 O O . THR A 1 231 ? 0.503 0.736 4.007 1.00 98.69 231 THR A O 1
ATOM 1798 N N . LEU A 1 232 ? -1.026 0.070 2.512 1.00 98.69 232 LEU A N 1
ATOM 1799 C CA . LEU A 1 232 ? -1.959 1.164 2.831 1.00 98.69 232 LEU A CA 1
ATOM 1800 C C . LEU A 1 232 ? -2.529 1.049 4.242 1.00 98.69 232 LEU A C 1
ATOM 1802 O O . LEU A 1 232 ? -2.647 2.056 4.938 1.00 98.69 232 LEU A O 1
ATOM 1806 N N . MET A 1 233 ? -2.881 -0.158 4.674 1.00 98.81 233 MET A N 1
ATOM 1807 C CA . MET A 1 233 ? -3.348 -0.397 6.032 1.00 98.81 233 MET A CA 1
ATOM 1808 C C . MET A 1 233 ? -2.974 -1.803 6.484 1.00 98.81 233 MET A C 1
ATOM 1810 O O . MET A 1 233 ? -3.128 -2.763 5.737 1.00 98.81 233 MET A O 1
ATOM 1814 N N . ARG A 1 234 ? -2.553 -1.951 7.737 1.00 98.38 234 ARG A N 1
ATOM 1815 C CA . ARG A 1 234 ? -2.325 -3.256 8.364 1.00 98.38 234 ARG A CA 1
ATOM 1816 C C . ARG A 1 234 ? -3.011 -3.294 9.716 1.00 98.38 234 ARG A C 1
ATOM 1818 O O . ARG A 1 234 ? -2.807 -2.401 10.530 1.00 98.38 234 ARG A O 1
ATOM 1825 N N . ALA A 1 235 ? -3.807 -4.327 9.968 1.00 98.06 235 ALA A N 1
ATOM 1826 C CA . ALA A 1 235 ? -4.517 -4.499 11.230 1.00 98.06 235 ALA A CA 1
ATOM 1827 C C . ALA A 1 235 ? -4.025 -5.746 11.963 1.00 98.06 235 ALA A C 1
ATOM 1829 O O . ALA A 1 235 ? -3.947 -6.840 11.397 1.00 98.06 235 ALA A O 1
ATOM 1830 N N . HIS A 1 236 ? -3.675 -5.552 13.229 1.00 97.00 236 HIS A N 1
ATOM 1831 C CA . HIS A 1 236 ? -3.300 -6.582 14.184 1.00 97.00 236 HIS A CA 1
ATOM 1832 C C . HIS A 1 236 ? -4.331 -6.551 15.314 1.00 97.00 236 HIS A C 1
ATOM 1834 O O . HIS A 1 236 ? -4.179 -5.785 16.270 1.00 97.00 236 HIS A O 1
ATOM 1840 N N . LEU A 1 237 ? -5.394 -7.348 15.188 1.00 93.94 237 LEU A N 1
ATOM 1841 C CA . LEU A 1 237 ? -6.399 -7.467 16.238 1.00 93.94 237 LEU A CA 1
ATOM 1842 C C . LEU A 1 237 ? -5.872 -8.381 17.341 1.00 93.94 237 LEU A C 1
ATOM 1844 O O . LEU A 1 237 ? -5.384 -9.481 17.070 1.00 93.94 237 LEU A O 1
ATOM 1848 N N . GLY A 1 238 ? -5.932 -7.888 18.575 1.00 83.06 238 GLY A N 1
ATOM 1849 C CA . GLY A 1 238 ? -5.417 -8.559 19.764 1.00 83.06 238 GLY A CA 1
ATOM 1850 C C . GLY A 1 238 ? -6.367 -9.632 20.294 1.00 83.06 238 GLY A C 1
ATOM 1851 O O . GLY A 1 238 ? -7.028 -10.331 19.535 1.00 83.06 238 GLY A O 1
ATOM 1852 N N . SER A 1 239 ? -6.424 -9.793 21.615 1.00 72.44 239 SER A N 1
ATOM 1853 C CA . SER A 1 239 ? -7.408 -10.677 22.252 1.00 72.44 239 SER A CA 1
ATOM 1854 C C . SER A 1 239 ? -8.834 -10.130 22.058 1.00 72.44 239 SER A C 1
ATOM 1856 O O . SER A 1 239 ? -8.996 -8.918 22.170 1.00 72.44 239 SER A O 1
ATOM 1858 N N . PRO A 1 240 ? -9.852 -10.974 21.787 1.00 81.62 240 PRO A N 1
ATOM 1859 C CA . PRO A 1 240 ? -9.777 -12.432 21.623 1.00 81.62 240 PRO A CA 1
ATOM 1860 C C . PRO A 1 240 ? -9.479 -12.909 20.184 1.00 81.62 240 PRO A C 1
ATOM 1862 O O . PR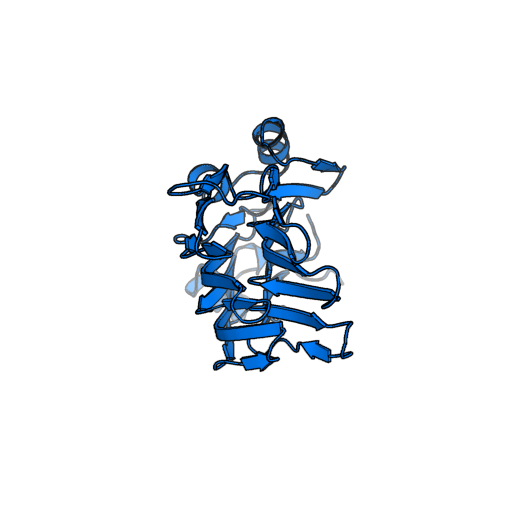O A 1 240 ? -9.179 -14.085 19.996 1.00 81.62 240 PRO A O 1
ATOM 1865 N N . ILE A 1 241 ? -9.535 -12.028 19.180 1.00 87.56 241 ILE A N 1
ATOM 1866 C CA . ILE A 1 241 ? -9.572 -12.386 17.748 1.00 87.56 241 ILE A CA 1
ATOM 1867 C C . ILE A 1 241 ? -8.209 -12.862 17.207 1.00 87.56 241 ILE A C 1
ATOM 1869 O O . ILE A 1 241 ? -8.115 -13.839 16.483 1.00 87.56 241 ILE A O 1
ATOM 1873 N N . GLY A 1 242 ? -7.095 -12.202 17.515 1.00 93.25 242 GLY A N 1
ATOM 1874 C CA . GLY A 1 242 ? -5.803 -12.578 16.931 1.00 93.25 242 GLY A CA 1
ATOM 1875 C C . GLY A 1 242 ? -5.821 -12.548 15.396 1.00 93.25 242 GLY A C 1
ATOM 1876 O O . GLY A 1 242 ? -5.377 -13.504 14.770 1.00 93.25 242 GLY A O 1
ATOM 1877 N N . LEU A 1 243 ? -6.375 -11.501 14.780 1.00 96.19 243 LEU A N 1
ATOM 1878 C CA . LEU A 1 243 ? -6.366 -11.320 13.324 1.00 96.19 243 LEU A CA 1
ATOM 1879 C C . LEU A 1 243 ? -5.118 -10.543 12.909 1.00 96.19 243 LEU A C 1
ATOM 1881 O O . LEU A 1 243 ? -4.853 -9.465 13.438 1.00 96.19 243 LEU A O 1
ATOM 1885 N N . ARG A 1 244 ? -4.399 -11.040 11.903 1.00 97.19 244 ARG A N 1
ATOM 1886 C CA . ARG A 1 244 ? -3.354 -10.287 11.204 1.00 97.19 244 ARG A CA 1
ATOM 1887 C C . ARG A 1 244 ? -3.711 -10.184 9.731 1.00 97.19 244 ARG A C 1
ATOM 1889 O O . ARG A 1 244 ? -3.759 -11.198 9.041 1.00 97.19 244 ARG A O 1
ATOM 1896 N N . VAL A 1 245 ? -3.942 -8.969 9.250 1.00 98.00 245 VAL A N 1
ATOM 1897 C CA . VAL A 1 245 ? -4.368 -8.721 7.868 1.00 98.00 245 VAL A CA 1
ATOM 1898 C C . VAL A 1 245 ? -3.707 -7.460 7.317 1.00 98.00 245 VAL A C 1
ATOM 1900 O O . VAL A 1 245 ? -3.600 -6.447 8.013 1.00 98.00 245 VAL A O 1
ATOM 1903 N N . GLY A 1 246 ? -3.228 -7.550 6.079 1.00 98.19 246 GLY A N 1
ATOM 1904 C CA . GLY A 1 246 ? -2.741 -6.423 5.287 1.00 98.19 246 GLY A CA 1
ATOM 1905 C C . GLY A 1 246 ? -3.778 -6.019 4.246 1.00 98.19 246 GLY A C 1
ATOM 1906 O O . GLY A 1 246 ? -4.514 -6.867 3.734 1.00 98.19 246 GLY A O 1
ATOM 1907 N N . PHE A 1 247 ? -3.841 -4.725 3.952 1.00 98.62 247 PHE A N 1
ATOM 1908 C CA . PHE A 1 247 ? -4.691 -4.139 2.931 1.00 98.62 247 PHE A CA 1
ATOM 1909 C C . PHE A 1 247 ? -3.877 -3.187 2.063 1.00 98.62 247 PHE A C 1
ATOM 1911 O O . PHE A 1 247 ? -3.243 -2.249 2.551 1.00 98.62 247 PHE A O 1
ATOM 1918 N N . GLY A 1 248 ? -3.965 -3.405 0.759 1.00 97.81 248 GLY A N 1
ATOM 1919 C CA . GLY A 1 248 ? -3.295 -2.610 -0.249 1.00 97.81 248 GLY A CA 1
ATOM 1920 C C . GLY A 1 248 ? -1.781 -2.729 -0.159 1.00 97.81 248 GLY A C 1
ATOM 1921 O O . GLY A 1 248 ? -1.107 -1.733 0.094 1.00 97.81 248 GLY A O 1
ATOM 1922 N N . ASP A 1 249 ? -1.279 -3.944 -0.373 1.00 97.38 249 ASP A N 1
ATOM 1923 C CA . ASP A 1 249 ? 0.144 -4.252 -0.466 1.00 97.38 249 ASP A CA 1
ATOM 1924 C C . ASP A 1 249 ? 0.600 -4.117 -1.918 1.00 97.38 249 ASP A C 1
ATOM 1926 O O . ASP A 1 249 ? 0.167 -4.861 -2.800 1.00 97.38 249 ASP A O 1
ATOM 1930 N N . VAL A 1 250 ? 1.464 -3.146 -2.185 1.00 97.44 250 VAL A N 1
ATOM 1931 C CA . VAL A 1 250 ? 1.931 -2.818 -3.529 1.00 97.44 250 VAL A CA 1
ATOM 1932 C C . VAL A 1 250 ? 3.444 -2.760 -3.540 1.00 97.44 250 VAL A C 1
ATOM 1934 O O . VAL A 1 250 ? 4.052 -2.040 -2.753 1.00 97.44 250 VAL A O 1
ATOM 1937 N N . GLY A 1 251 ? 4.058 -3.463 -4.482 1.00 96.88 251 GLY A N 1
ATOM 1938 C CA . GLY A 1 251 ? 5.480 -3.347 -4.758 1.00 96.88 251 GLY A CA 1
ATOM 1939 C C . GLY A 1 251 ? 5.721 -3.079 -6.230 1.00 96.88 251 GLY A C 1
ATOM 1940 O O . GLY A 1 251 ? 5.104 -3.695 -7.096 1.00 96.88 251 GLY A O 1
ATOM 1941 N N . THR A 1 252 ? 6.650 -2.180 -6.520 1.00 91.94 252 THR A N 1
ATOM 1942 C CA . THR A 1 252 ? 7.106 -1.916 -7.887 1.00 91.94 252 THR A CA 1
ATOM 1943 C C . THR A 1 252 ? 8.620 -1.962 -7.933 1.00 91.94 252 THR A C 1
ATOM 1945 O O . THR A 1 252 ? 9.265 -1.556 -6.963 1.00 91.94 252 THR A O 1
ATOM 1948 N N . ASN A 1 253 ? 9.154 -2.468 -9.046 1.00 80.75 253 ASN A N 1
ATOM 1949 C CA . ASN A 1 253 ? 10.454 -2.143 -9.635 1.00 80.75 253 ASN A CA 1
ATOM 1950 C C . ASN A 1 253 ? 10.816 -3.179 -10.708 1.00 80.75 253 ASN A C 1
ATOM 1952 O O . ASN A 1 253 ? 10.501 -4.339 -10.541 1.00 80.75 253 ASN A O 1
ATOM 1956 N N . GLY A 1 254 ? 11.602 -2.837 -11.724 1.00 80.56 254 GLY A N 1
ATOM 1957 C CA . GLY A 1 254 ? 12.320 -3.832 -12.526 1.00 80.56 254 GLY A CA 1
ATOM 1958 C C . GLY A 1 254 ? 13.833 -3.638 -12.464 1.00 80.56 254 GLY A C 1
ATOM 1959 O O . GLY A 1 254 ? 14.337 -2.679 -11.887 1.00 80.56 254 GLY A O 1
ATOM 1960 N N . ALA A 1 255 ? 14.591 -4.539 -13.070 1.00 87.25 255 ALA A N 1
ATOM 1961 C CA . ALA A 1 255 ? 16.045 -4.421 -13.089 1.00 87.25 255 ALA A CA 1
ATOM 1962 C C . ALA A 1 255 ? 16.615 -4.752 -14.461 1.00 87.25 255 ALA A C 1
ATOM 1964 O O . ALA A 1 255 ? 16.154 -5.667 -15.137 1.00 87.25 255 ALA A O 1
ATOM 1965 N N . TRP A 1 256 ? 17.656 -4.023 -14.852 1.00 86.06 256 TRP A N 1
ATOM 1966 C CA . TRP A 1 256 ? 18.480 -4.407 -15.989 1.00 86.06 256 TRP A CA 1
ATOM 1967 C C . TRP A 1 256 ? 19.388 -5.574 -15.606 1.00 86.0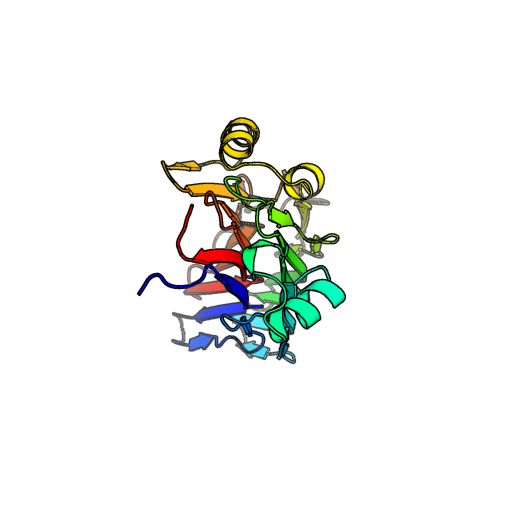6 256 TRP A C 1
ATOM 1969 O O . TRP A 1 256 ? 20.037 -5.534 -14.560 1.00 86.06 256 TRP A O 1
ATOM 1979 N N . TYR A 1 257 ? 19.482 -6.575 -16.477 1.00 86.50 257 TYR A N 1
ATOM 1980 C CA . TYR A 1 257 ? 20.418 -7.684 -16.342 1.00 86.50 257 TYR A CA 1
ATOM 1981 C C . TYR A 1 257 ? 21.258 -7.844 -17.619 1.00 86.50 257 TYR A C 1
ATOM 1983 O O . TYR A 1 257 ? 20.662 -7.922 -18.691 1.00 86.50 257 TYR A O 1
ATOM 1991 N N . PRO A 1 258 ? 22.601 -7.928 -17.537 1.00 85.94 258 PRO A N 1
ATOM 1992 C CA . PRO A 1 258 ? 23.394 -7.776 -16.315 1.00 85.94 258 PRO A CA 1
ATOM 1993 C C . PRO A 1 258 ? 23.292 -6.350 -15.724 1.00 85.94 258 PRO A C 1
ATOM 1995 O O . PRO A 1 258 ? 22.996 -5.396 -16.460 1.00 85.94 258 PRO A O 1
ATOM 1998 N N . PRO A 1 259 ? 23.500 -6.200 -14.399 1.00 80.94 259 PRO A N 1
ATOM 1999 C CA . PRO A 1 259 ? 23.545 -4.890 -13.755 1.00 80.94 259 PRO A CA 1
ATOM 2000 C C . PRO A 1 259 ? 24.730 -4.062 -14.279 1.00 80.94 259 PRO A C 1
ATOM 2002 O O . PRO A 1 259 ? 25.710 -4.616 -14.782 1.00 80.94 259 PRO A O 1
ATOM 2005 N N . THR A 1 260 ? 24.611 -2.735 -14.192 1.00 68.81 260 THR A N 1
ATOM 2006 C CA . THR A 1 260 ? 25.695 -1.775 -14.490 1.00 68.81 260 THR A CA 1
ATOM 2007 C C . THR A 1 260 ? 26.533 -1.472 -13.276 1.00 68.81 260 THR A C 1
ATOM 2009 O O . THR A 1 260 ? 25.909 -1.313 -12.204 1.00 68.81 260 THR A O 1
#

Nearest PDB structures (foldseek):
  5eo6-assembly1_A  TM=3.936E-01  e=5.852E+00  Acinetobacter baumannii
  2qt8-assembly1_A  TM=3.452E-01  e=3.711E+00  Leishmania major
  3m8d-assembly1_A  TM=1.576E-01  e=3.188E+00  Escherichia coli
  1nqg-assembly1_A  TM=1.934E-01  e=5.852E+00  Escherichia coli

Solvent-accessible surface area (backbone atoms only — not comparable to full-atom values): 12912 Å² total; per-residue (Å²): 134,85,77,77,53,40,68,36,36,35,31,26,8,32,26,37,38,36,37,32,64,30,94,48,82,42,79,42,71,52,70,12,46,14,51,41,45,53,86,23,48,78,26,69,25,62,28,69,66,47,74,54,78,60,54,34,34,40,31,48,27,30,9,28,7,36,24,47,63,72,50,63,69,60,49,55,35,29,78,70,72,73,38,64,58,79,80,57,50,32,39,27,41,14,32,25,35,39,30,47,35,28,32,59,71,57,42,32,35,32,47,35,41,33,38,32,32,36,25,32,57,44,65,92,92,53,61,34,44,42,24,48,39,88,78,51,44,58,39,66,33,32,43,82,89,29,47,43,44,60,40,64,42,56,76,72,42,53,46,63,57,53,52,72,56,46,61,62,64,40,73,78,44,86,44,64,50,80,56,102,65,40,36,39,36,46,48,41,72,44,68,43,58,79,59,76,65,59,94,71,54,47,78,57,61,48,33,42,37,34,82,83,46,30,39,37,39,36,26,42,32,41,39,39,62,57,36,44,38,38,32,50,33,37,39,41,33,35,67,78,40,38,32,40,38,45,30,34,38,27,31,27,30,61,46,58,39,71,73,128

Secondary structure (DSSP, 8-state):
-PPPPEEE--EEEEEEEEEE-SSS-EEE--SSEEE-BTTBEEEEEEE--EEETTTEEE--EEEEEEEEES-HHHHHHHHTTSS-GGGS-EEEEEEEEEEEEEETTTTEEEEEEEEEEEEEPPSTTSPPPEEEPTT-EEE-EEETTEEEEEEE-HHHHTS---HHHHHHHGGGSSSEEE-SSEEEEESEEEEEESSSPPTT-EEETTEEEETTTEEEEEEEEEEESS-EEEEEEEEEE-TTT-EEEEEEEEEE--EEES--

=== Feature glossary ===
The record interleaves many kinds of information about one protein. Here is each kind framed as the question it answers.

Q: Are the domains correctly placed relative to each other?
A: Predicted aligned error is AlphaFold's pairwise confidence. Unlike pLDDT (per-residue), PAE is per-residue-pair and captures whether two parts of the structure are correctly placed relative to each other. Units are ångströms of expected positional error.

Q: Which residues are in helices, strands, or loops?
A: Eight-state secondary structure (DSSP): H is the canonical α-helix, G the tighter 3₁₀-helix, I the wider π-helix; E/B are β-structure, T and S are turns and bends, and '-' is everything else. DSSP derives these from the pattern of main-chain N–H···O=C hydrogen bonds, not from the sequence.

Q: What if only a Cα trace is available?
A: P-SEA three-state annotation labels each residue as helix, strand, or coil based purely on the geometry of the Cα trace. It serves as a fallback when the full backbone (and thus DSSP) is unavailable.

Q: What are the backbone torsion angles?
A: φ (phi) and ψ (psi) are the two rotatable backbone dihedrals per residue: φ is the C(i-1)–N–Cα–C torsion, ψ is the N–Cα–C–N(i+1) torsion, both in degrees on (−180°, 180°]. α-helical residues cluster near (−60°, −45°); β-strand residues near (−120°, +130°). A Ramachandran plot is simply a scatter of (φ, ψ) for every residue.

Q: What known structures does this most resemble?
A: Structural nearest neighbors (via Foldseek easy-search vs the PDB). Reported per hit: target PDB id, E-value, and alignment TM-score. A TM-score above ~0.5 is the conventional threshold for 'same fold'.

Q: What family and function is it annotated with?
A: Database cross-references. InterPro integrates a dozen domain/family signature databases into unified entries with residue-range hits. GO terms attach function/process/location labels with evidence codes. CATH codes position the fold in a four-level structural taxonomy. Organism is the NCBI-taxonomy species name.

Q: Which residues are buried vs exposed?
A: Solvent accessibility: the surface area of each residue that a 1.4 Å water probe can touch, in Å². When only backbone atoms are present the absolute values are lower than full-atom SASA (side chains contribute most of the area) and are flagged as backbone-only.

Q: What do the diagnostic plots show?
A: Three diagnostic plots accompany the record. The Cα contact map visualizes the tertiary structure as a 2D adjacency matrix (8 Å cutoff, sequence-local contacts suppressed). The Ramachandran plot shows the distribution of backbone (φ, ψ) torsions, with points in the α and β basins reflecting secondary structure content. The PAE plot shows AlphaFold's inter-residue confidence as a color matrix.

Q: What is the amino-acid chain?
A: The amino-acid sequence is the protein's primary structure: the linear order of residues from the N-terminus to the C-terminus, written in one-letter code. Everything else here — the 3D coordinates, the secondary structure, the domain annotations — is ultimately a consequence of this string.

Q: What do the rendered images show?
A: The six renders are orthographic views along the three Cartesian axes in both directions. Representation (cartoon, sticks, or surface) and color scheme (sequence-rainbow or by-chain) vary across proteins so the training set covers all the common visualization conventions.

Q: Where is each backbone atom in 3D?
A: The mmCIF table is the protein's shape written out atom by atom. For each backbone N, Cα, C, and carbonyl O, it records an (x, y, z) coordinate triple in Å plus the residue type, chain letter, and residue number.

Q: How mobile is each atom in the crystal?
A: For experimental (PDB) structures, the B-factor (temperature factor) quantifies the positional spread of each atom in the crystal — a combination of thermal vibration and static disorder — in units of Å². High B-factors mark flexible loops or poorly resolved regions; low B-factors mark the rigid, well-ordered core.

Q: How big and how compact is the whole molecule?
A: Three whole-structure scalars: the radius of gyration (RMS distance of Cα from centroid, in Å), the count of Cα–Cα contacts (pairs closer than 8 Å and separated by more than four residues in sequence — i.e. tertiary, not local, contacts), and the bounding-box dimensions. Together they distinguish compact globular folds from extended fibres or disordered chains.

Q: What does the local fold look like, residue by residue?
A: A 3Di character summarizes, for each residue, the relative orientation of the Cα frame of its nearest spatial neighbor. Because it encodes fold topology rather than chemistry, 3Di alignments detect remote structural similarity that sequence alignment misses.

Q: How confident is the AlphaFold model at each residue?
A: For AlphaFold models, the B-factor field carries pLDDT — the model's own estimate of local accuracy on a 0–100 scale. Regions with pLDDT<50 should be treated as essentially unmodeled; they often correspond to intrinsically disordered segments.